Protein AF-A0A8T4YUD3-F1 (afdb_monomer)

Structure (mmCIF, N/CA/C/O backbone):
data_AF-A0A8T4YUD3-F1
#
_entry.id   AF-A0A8T4YUD3-F1
#
loop_
_atom_site.group_PDB
_atom_site.id
_atom_site.type_symbol
_atom_site.label_atom_id
_atom_site.label_alt_id
_atom_site.label_comp_id
_atom_site.label_asym_id
_atom_site.label_entity_id
_atom_site.label_seq_id
_atom_site.pdbx_PDB_ins_code
_atom_site.Cartn_x
_atom_site.Cartn_y
_atom_site.Cartn_z
_atom_site.occupancy
_atom_site.B_iso_or_equiv
_atom_site.auth_seq_id
_atom_site.auth_comp_id
_atom_site.auth_asym_id
_atom_site.auth_atom_id
_atom_site.pdbx_PDB_model_num
ATOM 1 N N . MET A 1 1 ? 9.788 13.135 -20.277 1.00 90.94 1 MET A N 1
ATOM 2 C CA . MET A 1 1 ? 9.950 11.669 -20.372 1.00 90.94 1 MET A CA 1
ATOM 3 C C . MET A 1 1 ? 10.542 11.360 -21.735 1.00 90.94 1 MET A C 1
ATOM 5 O O . MET A 1 1 ? 10.139 12.006 -22.693 1.00 90.94 1 MET A O 1
ATOM 9 N N . PHE A 1 2 ? 11.470 10.411 -21.815 1.00 95.69 2 PHE A N 1
ATOM 10 C CA . PHE A 1 2 ? 11.909 9.794 -23.067 1.00 95.69 2 PHE A CA 1
ATOM 11 C C . PHE A 1 2 ? 11.325 8.383 -23.162 1.00 95.69 2 PHE A C 1
ATOM 13 O O . PHE A 1 2 ? 11.294 7.668 -22.158 1.00 95.69 2 PHE A O 1
ATOM 20 N N . VAL A 1 3 ? 10.888 7.983 -24.354 1.00 95.75 3 VAL A N 1
ATOM 21 C CA . VAL A 1 3 ? 10.362 6.642 -24.619 1.00 95.75 3 VAL A CA 1
ATOM 22 C C . VAL A 1 3 ? 10.948 6.140 -25.930 1.00 95.75 3 VAL A C 1
ATOM 24 O O . VAL A 1 3 ? 10.712 6.723 -26.985 1.00 95.75 3 VAL A O 1
ATOM 27 N N . ASP A 1 4 ? 11.701 5.050 -25.862 1.00 92.94 4 ASP A N 1
ATOM 28 C CA . ASP A 1 4 ? 11.980 4.229 -27.032 1.00 92.94 4 ASP A CA 1
ATOM 29 C C . ASP A 1 4 ? 10.770 3.328 -27.311 1.00 92.94 4 ASP A C 1
ATOM 31 O O . ASP A 1 4 ? 10.286 2.637 -26.418 1.00 92.94 4 ASP A O 1
ATOM 35 N N . CYS A 1 5 ? 10.303 3.325 -28.558 1.00 91.12 5 CYS A N 1
ATOM 36 C CA . CYS A 1 5 ? 9.080 2.644 -28.985 1.00 91.12 5 CYS A CA 1
ATOM 37 C C . CYS A 1 5 ? 9.344 1.404 -29.859 1.00 91.12 5 CYS A C 1
ATOM 39 O O . CYS A 1 5 ? 8.484 1.013 -30.647 1.00 91.12 5 CYS A O 1
ATOM 41 N N . THR A 1 6 ? 10.518 0.772 -29.746 1.00 93.88 6 THR A N 1
ATOM 42 C CA . THR A 1 6 ? 10.829 -0.497 -30.439 1.00 93.88 6 THR A CA 1
ATOM 43 C C . THR A 1 6 ? 9.878 -1.638 -30.032 1.00 93.88 6 THR A C 1
ATOM 45 O O . THR A 1 6 ? 9.663 -2.589 -30.783 1.00 93.88 6 THR A O 1
ATOM 48 N N . SER A 1 7 ? 9.281 -1.575 -28.844 1.00 95.94 7 SER A N 1
ATOM 49 C CA . SER A 1 7 ? 8.172 -2.433 -28.417 1.00 95.94 7 SER A CA 1
ATOM 50 C C . SER A 1 7 ? 7.127 -1.620 -27.639 1.00 95.94 7 SER A C 1
ATOM 52 O O . SER A 1 7 ? 7.399 -0.480 -27.263 1.00 95.94 7 SER A O 1
ATOM 54 N N . PRO A 1 8 ? 5.907 -2.148 -27.420 1.00 97.25 8 PRO A N 1
ATOM 55 C CA . PRO A 1 8 ? 4.829 -1.367 -26.822 1.00 97.25 8 PRO A CA 1
ATOM 56 C C . PRO A 1 8 ? 5.157 -0.863 -25.415 1.00 97.25 8 PRO A C 1
ATOM 58 O O . PRO A 1 8 ? 5.610 -1.629 -24.563 1.00 97.25 8 PRO A O 1
ATOM 61 N N . VAL A 1 9 ? 4.823 0.399 -25.150 1.00 97.81 9 VAL A N 1
ATOM 62 C CA . VAL A 1 9 ? 4.827 0.981 -23.804 1.00 97.81 9 VAL A CA 1
ATOM 63 C C . VAL A 1 9 ? 3.389 1.258 -23.390 1.00 97.81 9 VAL A C 1
ATOM 65 O O . VAL A 1 9 ? 2.653 1.943 -24.098 1.00 97.81 9 VAL A O 1
ATOM 68 N N . ARG A 1 10 ? 2.969 0.697 -22.255 1.00 97.88 10 ARG A N 1
ATOM 69 C CA . ARG A 1 10 ? 1.624 0.875 -21.694 1.00 97.88 10 ARG A CA 1
ATOM 70 C C . ARG A 1 10 ? 1.727 1.622 -20.375 1.00 97.88 10 ARG A C 1
ATOM 72 O O . ARG A 1 10 ? 2.340 1.114 -19.444 1.00 97.88 10 ARG A O 1
ATOM 79 N N . ILE A 1 11 ? 1.117 2.800 -20.296 1.00 97.69 11 ILE A N 1
ATOM 80 C CA . ILE A 1 11 ? 1.074 3.620 -19.082 1.00 97.69 11 ILE A CA 1
ATOM 81 C C . ILE A 1 11 ? -0.363 3.632 -18.561 1.00 97.69 11 ILE A C 1
ATOM 83 O O . ILE A 1 11 ? -1.297 3.911 -19.311 1.00 97.69 11 ILE A O 1
ATOM 87 N N . GLY A 1 12 ? -0.533 3.282 -17.288 1.00 97.94 12 GLY A N 1
ATOM 88 C CA . GLY A 1 12 ? -1.816 3.263 -16.601 1.00 97.94 12 GLY A CA 1
ATOM 89 C C . GLY A 1 12 ? -2.388 4.657 -16.340 1.00 97.94 12 GLY A C 1
ATOM 90 O O . GLY A 1 12 ? -1.802 5.689 -16.667 1.00 97.94 12 GLY A O 1
ATOM 91 N N . ARG A 1 13 ? -3.561 4.686 -15.710 1.00 97.50 13 ARG A N 1
ATOM 92 C CA . ARG A 1 13 ? -4.229 5.925 -15.297 1.00 97.50 13 ARG A CA 1
ATOM 93 C C . ARG A 1 13 ? -3.499 6.572 -14.123 1.00 97.50 13 ARG A C 1
ATOM 95 O O . ARG A 1 13 ? -3.015 5.868 -13.242 1.00 97.50 13 ARG A O 1
ATOM 102 N N . GLU A 1 14 ? -3.471 7.906 -14.102 1.00 97.19 14 GLU A N 1
ATOM 103 C CA . GLU A 1 14 ? -2.993 8.712 -12.962 1.00 97.19 14 GLU A CA 1
ATOM 104 C C . GLU A 1 14 ? -1.542 8.405 -12.546 1.00 97.19 14 GLU A C 1
ATOM 106 O O . GLU A 1 14 ? -1.178 8.499 -11.375 1.00 97.19 14 GLU A O 1
ATOM 111 N N . VAL A 1 15 ? -0.704 8.018 -13.510 1.00 97.44 15 VAL A N 1
ATOM 112 C CA . VAL A 1 15 ? 0.732 7.826 -13.292 1.00 97.44 15 VAL A CA 1
ATOM 113 C C . VAL A 1 15 ? 1.410 9.184 -13.165 1.00 97.44 15 VAL A C 1
ATOM 115 O O . VAL A 1 15 ? 1.272 10.044 -14.035 1.00 97.44 15 VAL A O 1
ATOM 118 N N . ILE A 1 16 ? 2.189 9.356 -12.101 1.00 96.88 16 ILE A N 1
ATOM 119 C CA . ILE A 1 16 ? 3.062 10.517 -11.936 1.00 96.88 16 ILE A CA 1
ATOM 120 C C . ILE A 1 16 ? 4.428 10.152 -12.500 1.00 96.88 16 ILE A C 1
ATOM 122 O O . ILE A 1 16 ? 4.975 9.096 -12.194 1.00 96.88 16 ILE A O 1
ATOM 126 N N . THR A 1 17 ? 4.995 11.023 -13.326 1.00 95.69 17 THR A N 1
ATOM 127 C CA . THR A 1 17 ? 6.315 10.813 -13.918 1.00 95.69 17 THR A CA 1
ATOM 128 C C . THR A 1 17 ? 7.050 12.129 -14.086 1.00 95.69 17 THR A C 1
ATOM 130 O O . THR A 1 17 ? 6.467 13.135 -14.489 1.00 95.69 17 THR A O 1
ATOM 133 N N . SER A 1 18 ? 8.346 12.123 -13.785 1.00 92.50 18 SER A N 1
ATOM 134 C CA . SER A 1 18 ? 9.230 13.257 -14.030 1.00 92.50 18 SER A CA 1
ATOM 135 C C . SER A 1 18 ? 10.581 12.758 -14.533 1.00 92.50 18 SER A C 1
ATOM 137 O O . SER A 1 18 ? 11.164 11.847 -13.954 1.00 92.50 18 SER A O 1
ATOM 139 N N . PHE A 1 19 ? 11.065 13.304 -15.653 1.00 95.50 19 PHE A N 1
ATOM 140 C CA . PHE A 1 19 ? 12.357 12.941 -16.265 1.00 95.50 19 PHE A CA 1
ATOM 141 C C . PHE A 1 19 ? 12.644 11.424 -16.367 1.00 95.50 19 PHE A C 1
ATOM 143 O O . PHE A 1 19 ? 13.785 10.994 -16.238 1.00 95.50 19 PHE A O 1
ATOM 150 N N . THR A 1 20 ? 11.615 1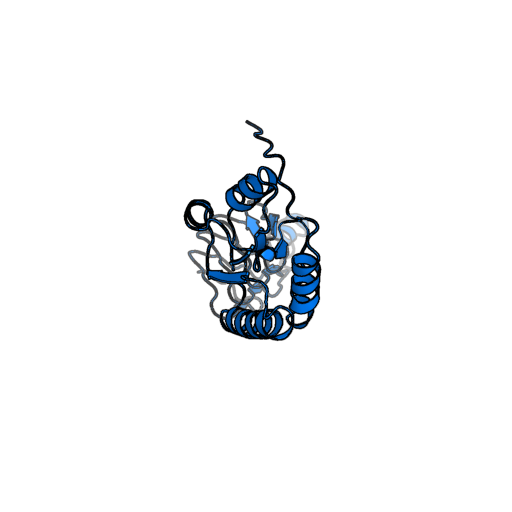0.601 -16.589 1.00 96.94 20 THR A N 1
ATOM 151 C CA . THR A 1 20 ? 11.767 9.147 -16.761 1.00 96.94 20 THR A CA 1
ATOM 152 C C . THR A 1 20 ? 12.207 8.815 -18.190 1.00 96.94 20 THR A C 1
ATOM 154 O O . THR A 1 20 ? 11.666 9.377 -19.146 1.00 96.94 20 THR A O 1
ATOM 157 N N . ASN A 1 21 ? 13.149 7.884 -18.328 1.00 97.94 21 ASN A N 1
ATOM 158 C CA . ASN A 1 21 ? 13.600 7.294 -19.583 1.00 97.94 21 ASN A CA 1
ATOM 159 C C . ASN A 1 21 ? 13.140 5.833 -19.659 1.00 97.94 21 ASN A C 1
ATOM 161 O O . ASN 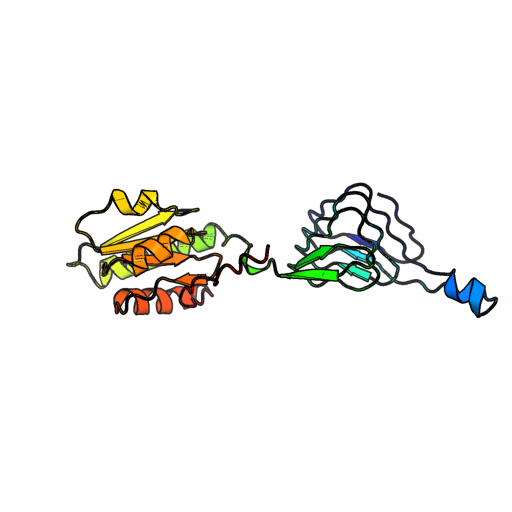A 1 21 ? 13.445 5.042 -18.767 1.00 97.94 21 ASN A O 1
ATOM 165 N N . ILE A 1 22 ? 12.418 5.472 -20.716 1.00 97.69 22 ILE A N 1
ATOM 166 C CA . ILE A 1 22 ? 11.911 4.117 -20.946 1.00 97.69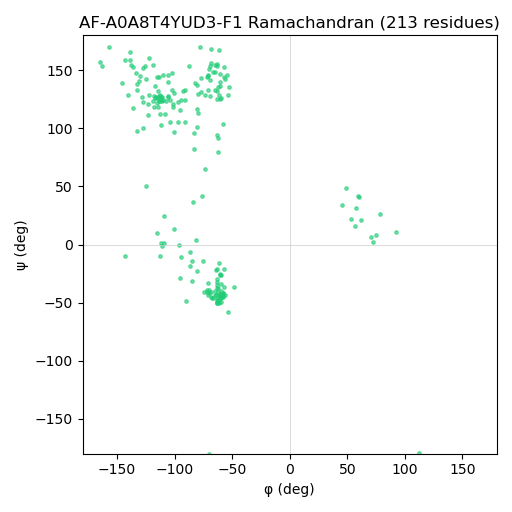 22 ILE A CA 1
ATOM 167 C C . ILE A 1 22 ? 12.602 3.530 -22.171 1.00 97.69 22 ILE A C 1
ATOM 169 O O . ILE A 1 22 ? 12.526 4.104 -23.257 1.00 97.69 22 ILE A O 1
ATOM 173 N N . TYR A 1 23 ? 13.248 2.381 -21.993 1.00 96.12 23 TYR A N 1
ATOM 174 C CA . TYR A 1 23 ? 13.903 1.624 -23.052 1.00 96.12 23 TYR A CA 1
ATOM 175 C C . TYR A 1 23 ? 13.153 0.314 -23.265 1.00 96.12 23 TYR A C 1
ATOM 177 O O . TYR A 1 23 ? 12.905 -0.425 -22.320 1.00 96.12 23 TYR A O 1
ATOM 185 N N . THR A 1 24 ? 12.799 0.012 -24.509 1.00 96.12 24 THR A N 1
ATOM 186 C CA . THR A 1 24 ? 12.059 -1.206 -24.881 1.00 96.12 24 THR A CA 1
ATOM 187 C C . THR A 1 24 ? 12.918 -2.205 -25.642 1.00 96.12 24 THR A C 1
ATOM 189 O O . THR A 1 24 ? 12.444 -3.283 -25.995 1.00 96.12 24 THR A O 1
ATOM 192 N N . HIS A 1 25 ? 14.196 -1.890 -25.860 1.00 92.06 25 HIS A N 1
ATOM 193 C CA . HIS A 1 25 ? 15.186 -2.825 -26.375 1.00 92.06 25 HIS A CA 1
ATOM 194 C C . HIS A 1 25 ? 16.546 -2.705 -25.682 1.00 92.06 25 HIS A C 1
ATOM 196 O O . HIS A 1 25 ? 16.897 -1.674 -25.115 1.00 92.06 25 HIS A O 1
ATOM 202 N N . GLU A 1 26 ? 17.323 -3.778 -25.782 1.00 85.88 26 GLU A N 1
ATOM 203 C CA . GLU A 1 26 ? 18.725 -3.879 -25.393 1.00 85.88 26 GLU A CA 1
ATOM 204 C C . GLU A 1 26 ? 19.502 -4.515 -26.559 1.00 85.88 26 GLU A C 1
ATOM 206 O O . GLU A 1 26 ? 18.990 -5.390 -27.271 1.00 85.88 26 GLU A O 1
ATOM 211 N N . MET A 1 27 ? 20.711 -4.014 -26.811 1.00 85.19 27 MET A N 1
ATOM 212 C CA . MET A 1 27 ? 21.585 -4.494 -27.888 1.00 85.19 27 MET A CA 1
ATOM 213 C C . MET A 1 27 ? 23.071 -4.512 -27.520 1.00 85.19 27 MET A C 1
ATOM 215 O O . MET A 1 27 ? 23.864 -5.069 -28.271 1.00 85.19 27 MET A O 1
ATOM 219 N N . ASN A 1 28 ? 23.461 -3.929 -26.385 1.00 85.38 28 ASN A N 1
ATOM 220 C CA . ASN A 1 28 ? 24.861 -3.757 -26.012 1.00 85.38 28 ASN A CA 1
ATOM 221 C C . ASN A 1 28 ? 25.516 -5.108 -25.727 1.00 85.38 28 ASN A C 1
ATOM 223 O O . ASN A 1 28 ? 26.601 -5.380 -26.234 1.00 85.38 28 ASN A O 1
ATOM 227 N N . TYR A 1 29 ? 24.853 -5.977 -24.960 1.00 83.31 29 TYR A N 1
ATOM 228 C CA . TYR A 1 29 ? 25.394 -7.290 -24.630 1.00 83.31 29 TYR A CA 1
ATOM 229 C C . TYR A 1 29 ? 25.562 -8.143 -25.888 1.00 83.31 29 TYR A C 1
ATOM 231 O O . TYR A 1 29 ? 26.650 -8.659 -26.127 1.00 83.31 29 TYR A O 1
ATOM 239 N N . ALA A 1 30 ? 24.524 -8.253 -26.725 1.00 80.50 30 ALA A N 1
ATOM 240 C CA . ALA A 1 30 ? 24.587 -9.031 -27.966 1.00 80.50 30 ALA A CA 1
ATOM 241 C C . ALA A 1 30 ? 25.614 -8.463 -28.965 1.00 80.50 30 ALA A C 1
ATOM 243 O O . ALA A 1 30 ? 26.329 -9.227 -29.613 1.00 80.50 30 ALA A O 1
ATOM 244 N N . TRP A 1 31 ? 25.741 -7.135 -29.049 1.00 85.56 31 TRP A N 1
ATOM 245 C CA . TRP A 1 31 ? 26.752 -6.481 -29.878 1.00 85.56 31 TRP A CA 1
ATOM 246 C C . TRP A 1 31 ? 28.174 -6.823 -29.419 1.00 85.56 31 TRP A C 1
ATOM 248 O O . TRP A 1 31 ? 28.987 -7.263 -30.227 1.00 85.56 31 TRP A O 1
ATOM 258 N N . VAL A 1 32 ? 28.460 -6.673 -28.121 1.00 87.62 32 VAL A N 1
ATOM 259 C CA . VAL A 1 32 ? 29.807 -6.872 -27.560 1.00 87.62 32 VAL A CA 1
ATOM 260 C C . VAL A 1 32 ? 30.192 -8.350 -27.476 1.00 87.62 32 VAL A C 1
ATOM 262 O O . VAL A 1 32 ? 31.337 -8.694 -27.745 1.00 87.62 32 VAL A O 1
ATOM 265 N N . THR A 1 33 ? 29.265 -9.228 -27.086 1.00 85.88 33 THR A N 1
ATOM 266 C CA . THR A 1 33 ? 29.582 -10.638 -26.785 1.00 85.88 33 THR A CA 1
ATOM 267 C C . THR A 1 33 ? 29.346 -11.586 -27.953 1.00 85.88 33 THR A C 1
ATOM 269 O O . THR A 1 33 ? 30.035 -12.597 -28.056 1.00 85.88 33 THR A O 1
ATOM 272 N N . GLU A 1 34 ? 28.398 -11.278 -28.843 1.00 82.62 34 GLU A N 1
ATOM 273 C CA . GLU A 1 34 ? 28.031 -12.164 -29.952 1.00 82.62 34 GLU A CA 1
ATOM 274 C C . GLU A 1 34 ? 28.406 -11.595 -31.328 1.00 82.62 34 GLU A C 1
ATOM 276 O O . GLU A 1 34 ? 28.282 -12.312 -32.321 1.00 82.62 34 GLU A O 1
ATOM 281 N N . GLY A 1 35 ? 28.821 -10.323 -31.423 1.00 77.56 35 GLY A N 1
ATOM 282 C CA . GLY A 1 35 ? 29.090 -9.655 -32.704 1.00 77.56 35 GLY A CA 1
ATOM 283 C C . GLY A 1 35 ? 27.853 -9.557 -33.607 1.00 77.56 35 GLY A C 1
ATOM 284 O O . GLY A 1 35 ? 27.972 -9.443 -34.826 1.00 77.56 35 GLY A O 1
ATOM 285 N N . ARG A 1 36 ? 26.648 -9.656 -33.028 1.00 70.81 36 ARG A N 1
ATOM 286 C CA . ARG A 1 36 ? 25.369 -9.674 -33.753 1.00 70.81 36 ARG A CA 1
ATOM 287 C C . ARG A 1 36 ? 24.548 -8.431 -33.440 1.00 70.81 36 ARG A C 1
ATOM 289 O O . ARG A 1 36 ? 24.445 -8.012 -32.293 1.00 70.81 36 ARG A O 1
ATOM 296 N N . ILE A 1 37 ? 23.821 -7.934 -34.441 1.00 67.56 37 ILE A N 1
ATOM 297 C CA . ILE A 1 37 ? 22.819 -6.858 -34.298 1.00 67.56 37 ILE A CA 1
ATOM 298 C C . ILE A 1 37 ? 21.463 -7.442 -33.851 1.00 67.56 37 ILE A C 1
ATOM 300 O O . ILE A 1 37 ? 20.396 -7.033 -34.310 1.00 67.56 37 ILE A O 1
ATOM 304 N N . ARG A 1 38 ? 21.458 -8.472 -32.996 1.00 69.81 38 ARG A N 1
ATOM 305 C CA . ARG A 1 38 ? 20.192 -9.052 -32.535 1.00 69.81 38 ARG A CA 1
ATOM 306 C C . ARG A 1 38 ? 19.655 -8.215 -31.378 1.00 69.81 38 ARG A C 1
ATOM 308 O O . ARG A 1 38 ? 20.026 -8.428 -30.229 1.00 69.81 38 ARG A O 1
ATOM 315 N N . ARG A 1 39 ? 18.750 -7.284 -31.690 1.00 76.75 39 ARG A N 1
ATOM 316 C CA . ARG A 1 39 ? 17.955 -6.565 -30.683 1.00 76.75 39 ARG A CA 1
ATOM 317 C C . ARG A 1 39 ? 17.130 -7.562 -29.870 1.00 76.75 39 ARG A C 1
ATOM 319 O O . ARG A 1 39 ? 16.359 -8.334 -30.440 1.00 76.75 39 ARG A O 1
ATOM 326 N N . LYS A 1 40 ? 17.254 -7.510 -28.543 1.00 84.44 40 LYS A N 1
ATOM 327 C CA . LYS A 1 40 ? 16.255 -8.078 -27.633 1.00 84.44 40 LYS A CA 1
ATOM 328 C C . LYS A 1 40 ? 15.318 -6.951 -27.244 1.00 84.44 40 LYS A C 1
ATOM 330 O O . LYS A 1 40 ? 15.756 -5.983 -26.632 1.00 84.44 40 LYS A O 1
ATOM 335 N N . SER A 1 41 ? 14.054 -7.056 -27.627 1.00 91.69 41 SER A N 1
ATOM 336 C CA . SER A 1 41 ? 13.035 -6.076 -27.273 1.00 91.69 41 SER A CA 1
ATOM 337 C C . SER A 1 41 ? 11.923 -6.719 -26.460 1.00 91.69 41 SER A C 1
ATOM 339 O O . SER A 1 41 ? 11.689 -7.925 -26.542 1.00 91.69 41 SER A O 1
ATOM 341 N N . GLY A 1 42 ? 11.252 -5.911 -25.654 1.00 94.81 42 GLY A N 1
ATOM 342 C CA . GLY A 1 42 ? 10.112 -6.347 -24.870 1.00 94.81 42 GLY A CA 1
ATOM 343 C C . GLY A 1 42 ? 9.303 -5.157 -24.373 1.00 94.81 42 GLY A C 1
ATOM 344 O O . GLY A 1 42 ? 9.843 -4.052 -24.252 1.00 94.81 42 GLY A O 1
ATOM 345 N N . PRO A 1 43 ? 8.002 -5.359 -24.122 1.00 97.31 43 PRO A N 1
ATOM 346 C CA . PRO A 1 43 ? 7.114 -4.282 -23.726 1.00 97.31 43 PRO A CA 1
ATOM 347 C C . PRO A 1 43 ? 7.506 -3.708 -22.363 1.00 97.31 43 PRO A C 1
ATOM 349 O O . PRO A 1 43 ? 8.070 -4.406 -21.523 1.00 97.31 43 PRO A O 1
ATOM 352 N N . VAL A 1 44 ? 7.149 -2.449 -22.125 1.00 98.25 44 VAL A N 1
ATOM 353 C CA . VAL A 1 44 ? 7.202 -1.852 -20.785 1.00 98.25 44 VAL A CA 1
ATOM 354 C C . VAL A 1 44 ? 5.789 -1.521 -20.336 1.00 98.25 44 VAL A C 1
ATOM 356 O O . VAL A 1 44 ? 5.008 -0.935 -21.087 1.00 98.25 44 VAL A O 1
ATOM 359 N N . ILE A 1 45 ? 5.442 -1.913 -19.114 1.00 98.50 45 ILE A N 1
ATOM 360 C CA . ILE A 1 45 ? 4.113 -1.690 -18.540 1.00 98.50 45 ILE A CA 1
ATOM 361 C C . ILE A 1 45 ? 4.272 -0.899 -17.247 1.00 98.50 45 ILE A C 1
ATOM 363 O O . ILE A 1 45 ? 5.042 -1.282 -16.377 1.00 98.50 45 ILE A O 1
ATOM 367 N N . VAL A 1 46 ? 3.530 0.193 -17.103 1.00 98.44 46 VAL A N 1
ATOM 368 C CA . VAL A 1 46 ? 3.434 0.976 -15.869 1.00 98.44 46 VAL A CA 1
ATOM 369 C C . VAL A 1 46 ? 1.987 0.931 -15.399 1.00 98.44 46 VAL A C 1
ATOM 371 O O . VAL A 1 46 ? 1.090 1.367 -16.117 1.00 98.44 46 VAL A O 1
ATOM 374 N N . GLY A 1 47 ? 1.752 0.371 -14.215 1.00 98.44 47 GLY A N 1
ATOM 375 C CA . GLY A 1 47 ? 0.426 0.226 -13.623 1.00 98.44 47 GLY A CA 1
ATOM 376 C C . GLY A 1 47 ? -0.202 1.558 -13.211 1.00 98.44 47 GLY A C 1
ATOM 377 O O . GLY A 1 47 ? 0.454 2.598 -13.166 1.00 98.44 47 GLY A O 1
ATOM 378 N N . ASN A 1 48 ? -1.497 1.526 -12.895 1.00 97.75 48 ASN A N 1
ATOM 379 C CA . ASN A 1 48 ? -2.243 2.715 -12.478 1.00 97.75 48 ASN A CA 1
ATOM 380 C C . ASN A 1 48 ? -1.650 3.327 -11.204 1.00 97.75 48 ASN A C 1
ATOM 382 O O . ASN A 1 48 ? -1.177 2.600 -10.330 1.00 97.75 48 ASN A O 1
ATOM 386 N N . ARG A 1 49 ? -1.705 4.656 -11.072 1.00 96.38 49 ARG A N 1
ATOM 387 C CA . ARG A 1 49 ? -1.281 5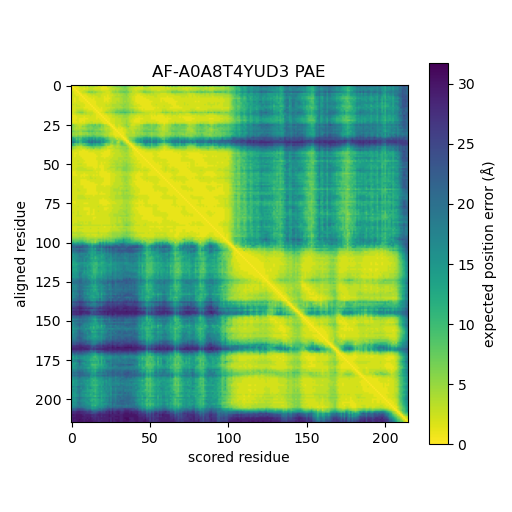.392 -9.867 1.00 96.38 49 ARG A CA 1
ATOM 388 C C . ARG A 1 49 ? 0.145 5.075 -9.401 1.00 96.38 49 ARG A C 1
ATOM 390 O O . ARG A 1 49 ? 0.472 5.276 -8.232 1.00 96.38 49 ARG A O 1
ATOM 397 N N . ALA A 1 50 ? 0.994 4.565 -10.292 1.00 97.81 50 ALA A N 1
ATOM 398 C CA . AL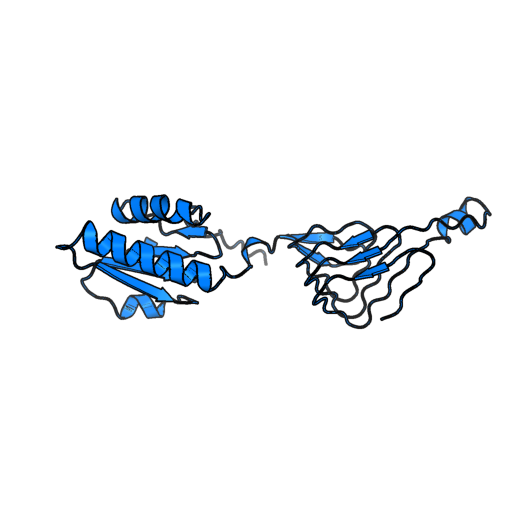A A 1 50 ? 2.414 4.428 -10.022 1.00 97.81 50 ALA A CA 1
ATOM 399 C C . ALA A 1 50 ? 3.071 5.816 -10.005 1.00 97.81 50 ALA A C 1
ATOM 401 O O . ALA A 1 50 ? 2.700 6.710 -10.771 1.00 97.81 50 ALA A O 1
ATOM 402 N N . SER A 1 51 ? 4.064 5.990 -9.140 1.00 97.81 51 SER A N 1
ATOM 403 C CA . SER A 1 51 ? 4.852 7.213 -9.036 1.00 97.81 51 SER A CA 1
ATOM 404 C C . SER A 1 51 ? 6.278 6.943 -9.487 1.00 97.81 51 SER A C 1
ATOM 406 O O . SER A 1 51 ? 7.033 6.240 -8.817 1.00 97.81 51 SER A O 1
ATOM 408 N N . LEU A 1 52 ? 6.658 7.543 -10.609 1.00 98.12 52 LEU A N 1
ATOM 409 C CA . LEU A 1 52 ? 8.005 7.526 -11.157 1.00 98.12 52 LEU A CA 1
ATOM 410 C C . LEU A 1 52 ? 8.693 8.852 -10.800 1.00 98.12 52 LEU A C 1
ATOM 412 O O . LEU A 1 52 ? 8.501 9.869 -11.472 1.00 98.12 52 LEU A O 1
ATOM 416 N N . ALA A 1 53 ? 9.477 8.849 -9.721 1.00 97.25 53 ALA A N 1
ATOM 417 C CA . ALA A 1 53 ? 10.243 10.014 -9.287 1.00 97.25 53 ALA A CA 1
ATOM 418 C C . ALA A 1 53 ? 11.288 10.476 -10.341 1.00 97.25 53 ALA A C 1
ATOM 420 O O . ALA A 1 53 ? 11.568 9.760 -11.306 1.00 97.25 53 ALA A O 1
ATOM 421 N N . PRO A 1 54 ? 11.879 11.677 -10.191 1.00 97.94 54 PRO A N 1
ATOM 422 C CA . PRO A 1 54 ? 12.813 12.233 -11.170 1.00 97.94 54 PRO A CA 1
ATOM 423 C C . PRO A 1 54 ? 13.988 11.316 -11.547 1.00 97.94 54 PRO A C 1
ATOM 425 O O . PRO A 1 54 ? 14.655 10.752 -10.679 1.00 97.94 54 PRO A O 1
ATOM 428 N N . GLY A 1 55 ? 14.292 11.226 -12.846 1.00 96.88 55 GLY A N 1
ATOM 429 C CA . GLY A 1 55 ? 15.538 10.627 -13.348 1.00 96.88 55 GLY A CA 1
ATOM 430 C C . GLY A 1 55 ? 15.576 9.096 -13.361 1.00 96.88 55 GLY A C 1
ATOM 431 O O . GLY A 1 55 ? 16.646 8.508 -13.257 1.00 96.88 55 GLY A O 1
ATOM 432 N N . ILE A 1 56 ? 14.424 8.431 -13.446 1.00 98.25 56 ILE A N 1
ATOM 433 C CA . ILE A 1 56 ? 14.353 6.964 -13.525 1.00 98.25 56 ILE A CA 1
ATOM 434 C C . ILE A 1 56 ? 14.709 6.462 -14.927 1.00 98.25 56 ILE A C 1
ATOM 436 O O . ILE A 1 56 ? 14.278 7.041 -15.923 1.00 98.25 56 ILE A O 1
ATOM 440 N N . HIS A 1 57 ? 15.398 5.323 -15.000 1.00 98.12 57 HIS A N 1
ATOM 441 C CA . HIS A 1 57 ? 15.621 4.556 -16.225 1.00 98.12 57 HIS A CA 1
ATOM 442 C C . HIS A 1 57 ? 14.936 3.187 -16.122 1.00 98.12 57 HIS A C 1
ATOM 444 O O . HIS A 1 57 ? 15.191 2.443 -15.176 1.00 98.12 57 HIS A O 1
ATOM 450 N N . ILE A 1 58 ? 14.084 2.839 -17.087 1.00 98.00 58 ILE A N 1
ATOM 451 C CA . ILE A 1 58 ? 13.366 1.556 -17.141 1.00 98.00 58 ILE A CA 1
ATOM 452 C C . ILE A 1 58 ? 13.889 0.743 -18.325 1.00 98.00 58 ILE A C 1
ATOM 454 O O . ILE A 1 58 ? 13.878 1.232 -19.453 1.00 98.00 58 ILE A O 1
ATOM 458 N N . GLY A 1 59 ? 14.367 -0.473 -18.061 1.00 96.31 59 GLY A N 1
ATOM 459 C CA . GLY A 1 59 ? 14.858 -1.402 -19.076 1.00 96.31 59 GLY A CA 1
ATOM 460 C C . GLY A 1 59 ? 13.744 -2.122 -19.839 1.00 96.31 59 GLY A C 1
ATOM 461 O O . GLY A 1 59 ? 12.573 -2.082 -19.463 1.00 96.31 59 GLY A O 1
ATOM 462 N N . ALA A 1 60 ? 14.136 -2.815 -20.909 1.00 95.69 60 ALA A N 1
ATOM 463 C CA . ALA A 1 60 ? 13.215 -3.561 -21.757 1.00 95.69 60 ALA A CA 1
ATOM 464 C C . ALA A 1 60 ? 12.557 -4.726 -21.006 1.00 95.69 60 ALA A C 1
ATOM 466 O O . ALA A 1 60 ? 13.197 -5.363 -20.170 1.00 95.69 60 ALA A O 1
ATOM 467 N N . ASN A 1 61 ? 11.317 -5.058 -21.384 1.00 96.56 61 ASN A N 1
ATOM 468 C CA . ASN A 1 61 ? 10.569 -6.185 -20.817 1.00 96.56 61 ASN A CA 1
ATOM 469 C C . ASN A 1 61 ? 10.334 -6.077 -19.296 1.00 96.56 61 ASN A C 1
ATOM 471 O O . ASN A 1 61 ? 10.471 -7.068 -18.582 1.00 96.56 61 ASN A O 1
ATOM 475 N N . VAL A 1 62 ? 10.020 -4.872 -18.809 1.00 97.88 62 VAL A N 1
ATOM 476 C CA . VAL A 1 62 ? 9.788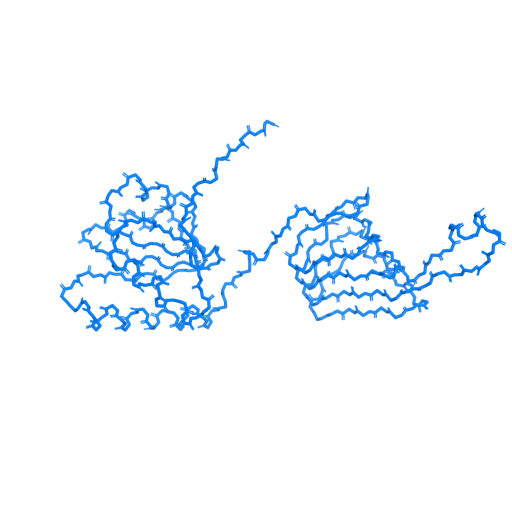 -4.583 -17.384 1.00 97.88 62 VAL A CA 1
ATOM 477 C C . VAL A 1 62 ? 8.354 -4.117 -17.149 1.00 97.88 62 VAL A C 1
ATOM 479 O O . VAL A 1 62 ? 7.838 -3.246 -17.851 1.00 97.88 62 VAL A O 1
ATOM 482 N N . SER A 1 63 ? 7.737 -4.647 -16.098 1.00 98.62 63 SER A N 1
ATOM 483 C CA . SER A 1 63 ? 6.447 -4.213 -15.569 1.00 98.62 63 SER A CA 1
ATOM 484 C C . SER A 1 63 ? 6.608 -3.555 -14.199 1.00 98.62 63 SER A C 1
ATOM 486 O O . SER A 1 63 ? 7.167 -4.136 -13.273 1.00 98.62 63 SER A O 1
ATOM 488 N N . ILE A 1 64 ? 6.080 -2.345 -14.051 1.00 98.69 64 ILE A N 1
ATOM 489 C CA . ILE A 1 64 ? 5.957 -1.627 -12.783 1.00 98.69 64 ILE A CA 1
ATOM 490 C C . ILE A 1 64 ? 4.518 -1.768 -12.307 1.00 98.69 64 ILE A C 1
ATOM 492 O O . ILE A 1 64 ? 3.589 -1.324 -12.983 1.00 98.69 64 ILE A O 1
ATOM 496 N N . GLY A 1 65 ? 4.328 -2.388 -11.146 1.00 98.44 65 GLY A N 1
ATOM 497 C CA . GLY A 1 65 ? 3.014 -2.599 -10.561 1.00 98.44 65 GLY A CA 1
ATOM 498 C C . GLY A 1 65 ? 2.291 -1.298 -10.216 1.00 98.44 65 GLY A C 1
ATOM 499 O O . GLY A 1 65 ? 2.902 -0.261 -9.948 1.00 98.44 65 GLY A O 1
ATOM 500 N N . GLU A 1 66 ? 0.963 -1.364 -10.205 1.00 97.75 66 GLU A N 1
ATOM 501 C CA . GLU A 1 66 ? 0.116 -0.249 -9.786 1.00 97.75 66 GLU A CA 1
ATOM 502 C C . GLU A 1 66 ? 0.439 0.201 -8.362 1.00 97.75 66 GLU A C 1
ATOM 504 O O . GLU A 1 66 ? 0.911 -0.584 -7.530 1.00 97.75 66 GLU A O 1
ATOM 509 N N . HIS A 1 67 ? 0.180 1.477 -8.086 1.00 96.25 67 HIS A N 1
ATOM 510 C CA . HIS A 1 67 ? 0.352 2.059 -6.761 1.00 96.25 67 HIS A CA 1
ATOM 511 C C . HIS A 1 67 ? 1.764 1.918 -6.168 1.00 96.25 67 HIS A C 1
ATOM 513 O O . HIS A 1 67 ? 1.943 2.073 -4.961 1.00 96.25 67 HIS A O 1
ATOM 519 N N . SER A 1 68 ? 2.769 1.599 -6.985 1.00 97.75 68 SER A N 1
ATOM 520 C CA . SER A 1 68 ? 4.160 1.530 -6.557 1.00 97.75 68 SER A CA 1
ATOM 521 C C . SER A 1 68 ? 4.839 2.892 -6.667 1.00 97.75 68 SER A C 1
ATOM 523 O O . SER A 1 68 ? 4.462 3.744 -7.474 1.00 97.75 68 SER A O 1
ATOM 525 N N . ILE A 1 69 ? 5.855 3.100 -5.838 1.00 98.38 69 ILE A N 1
ATOM 526 C CA . ILE A 1 69 ? 6.700 4.290 -5.857 1.00 98.38 69 ILE A CA 1
ATOM 527 C C . ILE A 1 69 ? 8.103 3.847 -6.245 1.00 98.38 69 ILE A C 1
ATOM 529 O O . ILE A 1 69 ? 8.712 3.037 -5.547 1.00 98.38 69 ILE A O 1
ATOM 533 N N . ILE A 1 70 ? 8.624 4.409 -7.330 1.00 98.62 70 ILE A N 1
ATOM 534 C CA . ILE A 1 70 ? 10.013 4.243 -7.743 1.00 98.62 70 ILE A CA 1
ATOM 535 C C . ILE A 1 70 ? 10.784 5.501 -7.339 1.00 98.62 70 ILE A C 1
ATOM 537 O O . ILE A 1 70 ? 10.426 6.606 -7.747 1.00 98.62 70 ILE A O 1
ATOM 541 N N . GLY A 1 71 ? 11.821 5.341 -6.517 1.00 98.06 71 GLY A N 1
ATOM 542 C CA . GLY A 1 71 ? 12.656 6.439 -6.028 1.00 98.06 71 GLY A CA 1
ATOM 543 C C . GLY A 1 71 ? 13.506 7.088 -7.125 1.00 98.06 71 GLY A C 1
ATOM 544 O O . GLY A 1 71 ? 13.812 6.465 -8.146 1.00 98.06 71 GLY A O 1
ATOM 545 N N . SER A 1 72 ? 13.907 8.341 -6.909 1.00 98.12 72 SER A N 1
ATOM 546 C CA . SER A 1 72 ? 14.654 9.141 -7.888 1.00 98.12 72 SER A CA 1
ATOM 547 C C . SER A 1 72 ? 15.964 8.473 -8.316 1.00 98.12 72 SER A C 1
ATOM 549 O O . SER A 1 72 ? 16.628 7.829 -7.506 1.00 98.12 72 SER A O 1
ATOM 551 N N . GLY A 1 73 ? 16.342 8.635 -9.585 1.00 97.69 73 GLY A N 1
ATOM 552 C CA . GLY A 1 73 ? 17.600 8.102 -10.127 1.00 97.69 73 GLY A CA 1
ATOM 553 C C . GLY A 1 73 ? 17.659 6.576 -10.281 1.00 97.69 73 GLY A C 1
ATOM 554 O O . GLY A 1 73 ? 18.721 6.034 -10.579 1.00 97.69 73 GLY A O 1
ATOM 555 N N . SER A 1 74 ? 16.556 5.858 -10.048 1.00 98.69 74 SER A N 1
ATOM 556 C CA . SER A 1 74 ? 16.569 4.391 -10.059 1.00 98.69 74 SER A CA 1
ATOM 557 C C . SER A 1 74 ? 16.738 3.804 -11.462 1.00 98.69 74 SER A C 1
ATOM 559 O O . SER A 1 74 ? 16.182 4.318 -12.431 1.00 98.69 74 SER A O 1
ATOM 561 N N . VAL A 1 75 ? 17.429 2.662 -11.552 1.00 98.50 75 VAL A N 1
ATOM 562 C CA . VAL A 1 75 ? 17.578 1.876 -12.790 1.00 98.50 75 VAL A CA 1
ATOM 563 C C . VAL A 1 75 ? 16.825 0.554 -12.643 1.00 98.50 75 VAL A C 1
ATOM 565 O O . VAL A 1 75 ? 17.277 -0.372 -11.964 1.00 98.50 75 VAL A O 1
ATOM 568 N N . VAL A 1 76 ? 15.648 0.475 -13.256 1.00 98.38 76 VAL A N 1
ATOM 569 C CA . VAL A 1 76 ? 14.702 -0.640 -13.140 1.00 98.38 76 VAL A CA 1
ATOM 570 C C . VAL A 1 76 ? 14.973 -1.665 -14.241 1.00 98.38 76 VAL A C 1
ATOM 572 O O . VAL A 1 76 ? 14.655 -1.437 -15.403 1.00 98.38 76 VAL A O 1
ATOM 575 N N . LEU A 1 77 ? 15.579 -2.796 -13.870 1.00 97.00 77 LEU A N 1
ATOM 576 C CA . LEU A 1 77 ? 15.964 -3.878 -14.797 1.00 97.00 77 LEU A CA 1
ATOM 577 C C . LEU A 1 77 ? 15.144 -5.165 -14.616 1.00 97.00 77 LEU A C 1
ATOM 579 O O . LEU A 1 77 ? 15.409 -6.164 -15.280 1.00 97.00 77 LEU A O 1
ATOM 583 N N . LYS A 1 78 ? 14.214 -5.176 -13.660 1.00 97.75 78 LYS A N 1
ATOM 584 C CA . LYS A 1 78 ? 13.321 -6.295 -13.344 1.00 97.75 78 LYS A CA 1
ATOM 585 C C . LYS A 1 78 ? 11.958 -5.739 -12.953 1.00 97.75 78 LYS A C 1
ATOM 587 O O . LYS A 1 78 ? 11.883 -4.584 -12.534 1.00 97.75 78 LYS A O 1
ATOM 592 N N . ASP A 1 79 ? 10.932 -6.573 -13.061 1.00 98.62 79 ASP A N 1
ATOM 593 C CA . ASP A 1 79 ? 9.578 -6.231 -12.633 1.00 98.62 79 ASP A CA 1
ATOM 594 C C . ASP A 1 79 ? 9.541 -5.763 -11.173 1.00 98.62 79 ASP A C 1
ATOM 596 O O . ASP A 1 79 ? 10.300 -6.248 -10.328 1.00 98.62 79 ASP A O 1
ATOM 600 N N . ILE A 1 80 ? 8.640 -4.822 -10.898 1.00 98.75 80 ILE A N 1
ATOM 601 C CA . ILE A 1 80 ? 8.360 -4.278 -9.570 1.00 98.75 80 ILE A CA 1
ATOM 602 C C . ILE A 1 80 ? 6.923 -4.636 -9.203 1.00 98.75 80 ILE A C 1
ATOM 604 O O . ILE A 1 80 ? 5.996 -4.345 -9.963 1.00 98.75 80 ILE A O 1
ATOM 608 N N . ALA A 1 81 ? 6.726 -5.251 -8.037 1.00 98.25 81 ALA A N 1
ATOM 609 C CA . ALA A 1 81 ? 5.404 -5.624 -7.555 1.00 98.25 81 ALA A CA 1
ATOM 610 C C . ALA A 1 81 ? 4.504 -4.392 -7.319 1.00 98.25 81 ALA A C 1
ATOM 612 O O . ALA A 1 81 ? 4.986 -3.285 -7.069 1.00 98.25 81 ALA A O 1
ATOM 613 N N . PRO A 1 82 ? 3.170 -4.544 -7.373 1.00 97.38 82 PRO A N 1
ATOM 614 C CA . PRO A 1 82 ? 2.265 -3.455 -7.028 1.00 97.38 82 PRO A CA 1
ATOM 615 C C . PRO A 1 82 ? 2.308 -3.158 -5.522 1.00 97.38 82 PRO A C 1
ATOM 617 O O . PRO A 1 82 ? 2.555 -4.050 -4.705 1.00 97.38 82 PRO A O 1
ATOM 620 N N . TYR A 1 83 ? 1.988 -1.919 -5.138 1.00 95.38 83 TYR A N 1
ATOM 621 C CA . TYR A 1 83 ? 1.953 -1.467 -3.737 1.00 95.38 83 TYR A CA 1
ATOM 622 C C . TYR A 1 83 ? 3.290 -1.607 -2.987 1.00 95.38 83 TYR A C 1
ATOM 624 O O . TYR A 1 83 ? 3.322 -2.000 -1.811 1.00 95.38 83 TYR A O 1
ATOM 632 N N . VAL A 1 84 ? 4.403 -1.276 -3.641 1.00 96.31 84 VAL A N 1
ATOM 633 C CA . VAL A 1 84 ? 5.740 -1.263 -3.026 1.00 96.31 84 VAL A CA 1
ATOM 634 C C . VAL A 1 84 ? 6.437 0.078 -3.210 1.00 96.31 84 VAL A C 1
ATOM 636 O O . VAL A 1 84 ? 6.187 0.806 -4.167 1.00 96.31 84 VAL A O 1
ATOM 639 N N . LEU A 1 85 ? 7.343 0.382 -2.289 1.00 98.00 85 LEU A N 1
ATOM 640 C CA . LEU A 1 85 ? 8.387 1.376 -2.483 1.00 98.00 85 LEU A CA 1
ATOM 641 C C . LEU A 1 85 ? 9.639 0.644 -2.977 1.00 98.00 85 LEU A C 1
ATOM 643 O O . LEU A 1 85 ? 10.113 -0.268 -2.298 1.00 98.00 85 LEU A O 1
ATOM 647 N N . ALA A 1 86 ? 10.184 1.048 -4.121 1.00 98.62 86 ALA A N 1
ATOM 648 C CA . ALA A 1 86 ? 11.408 0.505 -4.701 1.00 98.62 86 ALA A CA 1
ATOM 649 C C . ALA A 1 86 ? 12.371 1.635 -5.090 1.00 98.62 86 ALA A C 1
ATOM 651 O O . ALA A 1 86 ? 11.937 2.704 -5.510 1.00 98.62 86 ALA A O 1
ATOM 652 N N . ALA A 1 87 ? 13.682 1.428 -4.955 1.00 98.62 87 ALA A N 1
ATOM 653 C CA . ALA A 1 87 ? 14.677 2.396 -5.419 1.00 98.62 87 ALA A CA 1
ATOM 654 C C . ALA A 1 87 ? 16.050 1.754 -5.675 1.00 98.62 87 ALA A C 1
ATOM 656 O O . ALA A 1 87 ? 16.288 0.606 -5.296 1.00 98.62 87 ALA A O 1
ATOM 657 N N . GLY A 1 88 ? 16.956 2.509 -6.300 1.00 98.25 88 GLY A N 1
ATOM 658 C CA . GLY A 1 88 ? 18.383 2.188 -6.395 1.00 98.25 88 GLY A CA 1
ATOM 659 C C . GLY A 1 88 ? 18.878 1.835 -7.798 1.00 98.25 88 GLY A C 1
ATOM 660 O O . GLY A 1 88 ? 18.127 1.836 -8.777 1.00 98.25 88 GLY A O 1
ATOM 661 N N . VAL A 1 89 ? 20.174 1.524 -7.884 1.00 98.12 89 VAL A N 1
ATOM 662 C CA . VAL A 1 89 ? 20.880 1.126 -9.111 1.00 98.12 89 VAL A CA 1
ATOM 663 C C . VAL A 1 89 ? 21.717 -0.130 -8.809 1.00 98.12 89 VAL A C 1
ATOM 665 O O . VAL A 1 89 ? 22.804 -0.006 -8.251 1.00 98.12 89 VAL A O 1
ATOM 668 N N . PRO A 1 90 ? 21.231 -1.348 -9.126 1.00 97.69 90 PRO A N 1
ATOM 669 C CA . PRO A 1 90 ? 19.920 -1.647 -9.708 1.00 97.69 90 PRO A CA 1
ATOM 670 C C . PRO A 1 90 ? 18.769 -1.407 -8.720 1.00 97.69 90 PRO A C 1
ATOM 672 O O . PRO A 1 90 ? 18.933 -1.568 -7.512 1.00 97.69 90 PRO A O 1
ATOM 675 N N . CYS A 1 91 ? 17.589 -1.071 -9.243 1.00 98.56 91 CYS A N 1
ATOM 676 C CA . CYS A 1 91 ? 16.386 -0.839 -8.449 1.00 98.56 91 CYS A CA 1
ATOM 677 C C . CYS A 1 91 ? 15.941 -2.131 -7.754 1.00 98.56 91 CYS A C 1
ATOM 679 O O . CYS A 1 91 ? 15.887 -3.200 -8.376 1.00 98.56 91 CYS A O 1
ATOM 681 N N . ARG A 1 92 ? 15.630 -2.031 -6.459 1.00 98.31 92 ARG A N 1
ATOM 682 C CA . ARG A 1 92 ? 15.133 -3.127 -5.621 1.00 98.31 92 ARG A CA 1
ATOM 683 C C . ARG A 1 92 ? 13.936 -2.658 -4.808 1.00 98.31 92 ARG A C 1
ATOM 685 O O . ARG A 1 92 ? 13.870 -1.499 -4.402 1.00 98.31 92 ARG A O 1
ATOM 692 N N . GLU A 1 93 ? 13.011 -3.574 -4.550 1.00 98.38 93 GLU A N 1
ATOM 693 C CA . GLU A 1 93 ? 11.925 -3.346 -3.600 1.00 98.38 93 GLU A CA 1
ATOM 694 C C . GLU A 1 93 ? 12.506 -3.141 -2.195 1.00 98.38 93 GLU A C 1
ATOM 696 O O . GLU A 1 93 ? 13.278 -3.963 -1.707 1.00 98.38 93 GLU A O 1
ATOM 701 N N . ILE A 1 94 ? 12.148 -2.026 -1.560 1.00 97.81 94 ILE A N 1
ATOM 702 C CA . ILE A 1 94 ? 12.570 -1.671 -0.200 1.00 97.81 94 ILE A CA 1
ATOM 703 C C . ILE A 1 94 ? 11.564 -2.230 0.803 1.00 97.81 94 ILE A C 1
ATOM 705 O O . ILE A 1 94 ? 11.940 -2.829 1.809 1.00 97.81 94 ILE A O 1
ATOM 709 N N . ARG A 1 95 ? 10.269 -1.999 0.556 1.00 94.06 95 ARG A N 1
ATOM 710 C CA . ARG A 1 95 ? 9.178 -2.429 1.439 1.00 94.06 95 ARG A CA 1
ATOM 711 C C . ARG A 1 95 ? 7.823 -2.357 0.745 1.00 94.06 95 ARG A C 1
ATOM 713 O O . ARG A 1 95 ? 7.615 -1.545 -0.155 1.00 94.06 95 ARG A O 1
ATOM 720 N N . SER A 1 96 ? 6.866 -3.130 1.249 1.00 90.38 96 SER A N 1
ATOM 721 C CA . SER A 1 96 ? 5.456 -2.951 0.901 1.00 90.38 96 SER A CA 1
ATOM 722 C C . SER A 1 96 ? 4.900 -1.652 1.498 1.00 90.38 96 SER A C 1
ATOM 724 O O . SER A 1 96 ? 5.211 -1.301 2.640 1.00 90.38 96 SER A O 1
ATOM 726 N N . ILE A 1 97 ? 4.048 -0.972 0.732 1.00 86.81 97 ILE A N 1
ATOM 727 C CA . ILE A 1 97 ? 3.236 0.181 1.150 1.00 86.81 97 ILE A CA 1
ATOM 728 C C . ILE A 1 97 ? 1.735 -0.139 1.106 1.00 86.81 97 ILE A C 1
ATOM 730 O O . ILE A 1 97 ? 0.910 0.745 1.287 1.00 86.81 97 ILE A O 1
ATOM 734 N N . ARG A 1 98 ? 1.338 -1.404 0.910 1.00 82.06 98 ARG A N 1
ATOM 735 C CA . ARG A 1 98 ? -0.080 -1.804 0.801 1.00 82.06 98 ARG A CA 1
ATOM 736 C C . ARG A 1 98 ? -0.921 -1.406 2.020 1.00 82.06 98 ARG A C 1
ATOM 738 O O . ARG A 1 98 ? -2.058 -0.983 1.867 1.00 82.06 98 ARG A O 1
ATOM 745 N N . ASN A 1 99 ? -0.346 -1.480 3.218 1.00 70.75 99 ASN A N 1
ATOM 746 C CA . ASN A 1 99 ? -1.026 -1.094 4.462 1.00 70.75 99 ASN A CA 1
ATOM 747 C C . ASN A 1 99 ? -1.008 0.426 4.706 1.00 70.75 99 ASN A C 1
ATOM 749 O O . ASN A 1 99 ? -1.426 0.888 5.763 1.00 70.75 99 ASN A O 1
ATOM 753 N N . GLU A 1 100 ? -0.474 1.206 3.764 1.00 77.38 100 GLU A N 1
ATOM 754 C CA . GLU A 1 100 ? -0.498 2.667 3.792 1.00 77.38 100 GLU A CA 1
ATOM 755 C C . GLU A 1 100 ? -1.655 3.241 2.969 1.00 77.38 100 GLU A C 1
ATOM 757 O O . GLU A 1 100 ? -1.843 4.454 2.950 1.00 77.38 100 GLU A O 1
ATOM 762 N N . PHE A 1 101 ? -2.485 2.422 2.337 1.00 70.62 101 PHE A N 1
ATOM 763 C CA . PHE A 1 101 ? -3.649 2.916 1.608 1.00 70.62 101 PHE A CA 1
ATOM 764 C C . PHE A 1 101 ? -4.759 3.276 2.594 1.00 70.62 101 PHE A C 1
ATOM 766 O O . PHE A 1 101 ? -5.041 2.511 3.512 1.00 70.62 101 PHE A O 1
ATOM 773 N N . LEU A 1 102 ? -5.337 4.471 2.451 1.00 65.50 102 LEU A N 1
ATOM 774 C CA . LEU A 1 102 ? -6.486 4.880 3.258 1.00 65.50 102 LEU A CA 1
ATOM 775 C C . LEU A 1 102 ? -7.645 3.912 3.000 1.00 65.50 102 LEU A C 1
ATOM 777 O O . LEU A 1 102 ? -7.879 3.529 1.855 1.00 65.50 102 LEU A O 1
ATOM 781 N N . VAL A 1 103 ? -8.384 3.551 4.050 1.00 68.38 103 VAL A N 1
ATOM 782 C CA . VAL A 1 103 ? -9.716 2.966 3.866 1.00 68.38 103 VAL A CA 1
ATOM 783 C C . VAL A 1 103 ? -10.589 4.020 3.184 1.00 68.38 103 VAL A C 1
ATOM 785 O O . VAL A 1 103 ? -10.549 5.186 3.590 1.00 68.38 103 VAL A O 1
ATOM 788 N N . GLU A 1 104 ? -11.315 3.628 2.134 1.00 69.31 104 GLU A N 1
ATOM 789 C CA . GLU A 1 104 ? -12.232 4.515 1.410 1.00 69.31 104 GLU A CA 1
ATOM 790 C C . GLU A 1 104 ? -13.261 5.128 2.373 1.00 69.31 104 GLU A C 1
ATOM 792 O O . GLU A 1 104 ? -13.725 4.463 3.303 1.00 69.31 104 GLU A O 1
ATOM 797 N N . GLN A 1 105 ? -13.616 6.401 2.164 1.00 69.00 105 GLN A N 1
ATOM 798 C CA . GLN A 1 1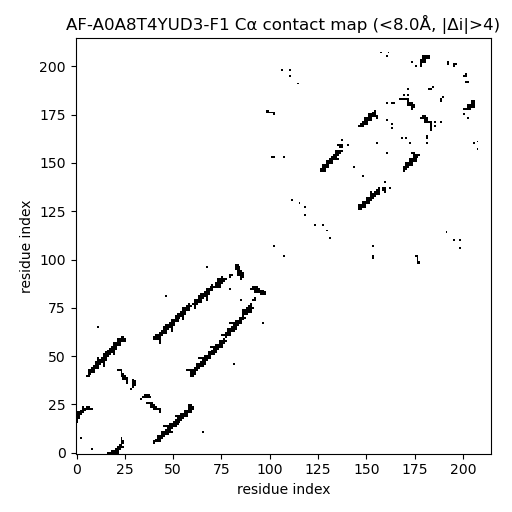05 ? -14.539 7.123 3.053 1.00 69.00 105 GLN A CA 1
ATOM 799 C C . GLN A 1 105 ? -15.915 6.449 3.127 1.00 69.00 105 GLN A C 1
ATOM 801 O O . GLN A 1 105 ? -16.502 6.381 4.204 1.00 69.00 105 GLN A O 1
ATOM 806 N N . ASP A 1 106 ? -16.374 5.848 2.030 1.00 73.19 106 ASP A N 1
ATOM 807 C CA . ASP A 1 106 ? -17.641 5.115 2.001 1.00 73.19 106 ASP A CA 1
ATOM 808 C C . ASP A 1 106 ? -17.618 3.907 2.955 1.00 73.19 106 ASP A C 1
ATOM 810 O O . ASP A 1 106 ? -18.554 3.702 3.728 1.00 73.19 106 ASP A O 1
ATOM 814 N N . ILE A 1 107 ? -16.501 3.168 3.008 1.00 79.88 107 ILE A N 1
ATOM 815 C CA . ILE A 1 107 ? -16.316 2.066 3.966 1.00 79.88 107 ILE A CA 1
ATOM 816 C C . ILE A 1 107 ? -16.298 2.606 5.404 1.00 79.88 107 ILE A C 1
ATOM 818 O O . ILE A 1 107 ? -16.870 1.986 6.301 1.00 79.88 107 ILE A O 1
ATOM 822 N N . LEU A 1 108 ? -15.659 3.757 5.653 1.00 79.31 108 LEU A N 1
ATOM 823 C CA . LEU A 1 108 ? -15.644 4.379 6.984 1.00 79.31 108 LEU A CA 1
ATOM 824 C C . LEU A 1 108 ? -17.056 4.734 7.462 1.00 79.31 108 LEU A C 1
ATOM 826 O O . LEU A 1 108 ? -17.389 4.484 8.624 1.00 79.31 108 LEU A O 1
ATOM 830 N N . ASP A 1 109 ? -17.881 5.282 6.575 1.00 84.12 109 ASP A N 1
ATOM 831 C CA . ASP A 1 109 ? -19.261 5.654 6.871 1.00 84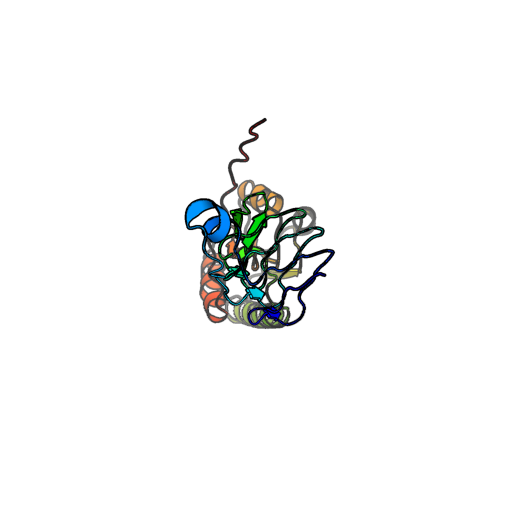.12 109 ASP A CA 1
ATOM 832 C C . ASP A 1 109 ? -20.166 4.431 7.073 1.00 84.12 109 ASP A C 1
ATOM 834 O O . ASP A 1 109 ? -20.998 4.423 7.987 1.00 84.12 109 ASP A O 1
ATOM 838 N N . GLU A 1 110 ? -19.987 3.371 6.281 1.00 88.50 110 GLU A N 1
ATOM 839 C CA . GLU A 1 110 ? -20.693 2.099 6.468 1.00 88.50 110 GLU A CA 1
ATOM 840 C C . GLU A 1 110 ? -20.342 1.432 7.800 1.00 88.50 110 GLU A C 1
ATOM 842 O O . GLU A 1 110 ? -21.239 1.048 8.560 1.00 88.50 110 GLU A O 1
ATOM 847 N N . VAL A 1 111 ? -19.045 1.346 8.122 1.00 90.00 111 VAL A N 1
ATOM 848 C CA . VAL A 1 111 ? -18.573 0.829 9.412 1.00 90.00 111 VAL A CA 1
ATOM 849 C C . VAL A 1 111 ? -19.156 1.673 10.543 1.00 90.00 111 VAL A C 1
ATOM 851 O O . VAL A 1 111 ? -19.662 1.108 11.512 1.00 90.00 111 VAL A O 1
ATOM 854 N N . ARG A 1 112 ? -19.143 3.009 10.426 1.00 91.06 112 ARG A N 1
ATOM 855 C CA . ARG A 1 112 ? -19.719 3.910 11.436 1.00 91.06 112 ARG A CA 1
ATOM 856 C C . ARG A 1 112 ? -21.166 3.567 11.749 1.00 91.06 112 ARG A C 1
ATOM 858 O O . ARG A 1 112 ? -21.470 3.247 12.899 1.00 91.06 112 ARG A O 1
ATOM 865 N N . ARG A 1 113 ? -22.027 3.574 10.731 1.00 92.75 113 ARG A N 1
ATOM 866 C CA . ARG A 1 113 ? -23.465 3.311 10.894 1.00 92.75 113 ARG A CA 1
ATOM 867 C C . ARG A 1 113 ? -23.725 1.939 11.514 1.00 92.75 113 ARG A C 1
ATOM 869 O O . ARG A 1 113 ? -24.557 1.815 12.409 1.00 92.75 113 ARG A O 1
ATOM 876 N N . ASP A 1 114 ? -23.004 0.911 11.067 1.00 94.81 114 ASP A N 1
ATOM 877 C CA . ASP A 1 114 ? -23.196 -0.457 11.552 1.00 94.81 114 ASP A CA 1
ATOM 878 C C . ASP A 1 114 ? -22.773 -0.649 13.013 1.00 94.81 114 ASP A C 1
ATOM 880 O O . ASP A 1 114 ? -23.465 -1.342 13.766 1.00 94.81 114 ASP A O 1
ATOM 884 N N . LEU A 1 115 ? -21.656 -0.047 13.435 1.00 93.31 115 LEU A N 1
ATOM 885 C CA . LEU A 1 115 ? -21.221 -0.146 14.828 1.00 93.31 115 LEU A CA 1
ATOM 886 C C . LEU A 1 115 ? -22.110 0.666 15.767 1.00 93.31 115 LEU A C 1
ATOM 888 O O . LEU A 1 115 ? -22.408 0.192 16.862 1.00 93.31 115 LEU A O 1
ATOM 892 N N . GLU A 1 116 ? -22.523 1.867 15.359 1.00 93.00 116 GLU A N 1
ATOM 893 C CA . GLU A 1 116 ? -23.432 2.707 16.145 1.00 93.00 116 GLU A CA 1
ATOM 894 C C . GLU A 1 116 ? -24.765 1.987 16.384 1.00 93.00 116 GLU A C 1
ATOM 896 O O . GLU A 1 116 ? -25.190 1.851 17.534 1.00 93.00 116 GLU A O 1
ATOM 901 N N . ASP A 1 117 ? -25.372 1.435 15.327 1.00 94.62 117 ASP A N 1
ATOM 902 C CA . ASP A 1 117 ? -26.613 0.655 15.415 1.00 94.62 117 ASP A CA 1
ATOM 903 C C . ASP A 1 117 ? -26.455 -0.576 16.320 1.00 94.62 117 ASP A C 1
ATOM 905 O O . ASP A 1 117 ? -27.286 -0.844 17.194 1.00 94.62 117 ASP A O 1
ATOM 909 N N . PHE A 1 118 ? -25.353 -1.312 16.157 1.00 94.25 118 PHE A N 1
ATOM 910 C CA . PHE A 1 118 ? -25.063 -2.496 16.957 1.00 94.25 118 PHE A CA 1
ATOM 911 C C . PHE A 1 118 ? -24.925 -2.183 18.447 1.00 94.25 118 PHE A C 1
ATOM 913 O O . PHE A 1 118 ? -25.545 -2.850 19.281 1.00 94.25 118 PHE A O 1
ATOM 920 N N . VAL A 1 119 ? -24.114 -1.177 18.784 1.00 91.94 119 VAL A N 1
ATOM 921 C CA . VAL A 1 119 ? -23.876 -0.789 20.175 1.00 91.94 119 VAL A CA 1
ATOM 922 C C . VAL A 1 119 ? -25.167 -0.281 20.806 1.00 91.94 119 VAL A C 1
ATOM 924 O O . VAL A 1 119 ? -25.493 -0.700 21.918 1.00 91.94 119 VAL A O 1
ATOM 927 N N . HIS A 1 120 ? -25.938 0.538 20.087 1.00 91.62 120 HIS A N 1
ATOM 928 C CA . HIS A 1 120 ? -27.211 1.068 20.569 1.00 91.62 120 HIS A CA 1
ATOM 929 C C . HIS A 1 120 ? -28.228 -0.043 20.876 1.00 91.62 120 HIS A C 1
ATOM 931 O O . HIS A 1 120 ? -28.821 -0.058 21.955 1.00 91.62 120 HIS A O 1
ATOM 937 N N . LYS A 1 121 ? -28.395 -1.012 19.965 1.00 93.81 121 LYS A N 1
ATOM 938 C CA . LYS A 1 121 ? -29.367 -2.108 20.123 1.00 93.81 121 LYS A CA 1
ATOM 939 C C . LYS A 1 121 ? -28.972 -3.114 21.197 1.00 93.81 121 LYS A C 1
ATOM 941 O O . LYS A 1 121 ? -29.823 -3.560 21.963 1.00 93.81 121 LYS A O 1
ATOM 946 N N . LYS A 1 122 ? -27.697 -3.509 21.243 1.00 93.94 122 LYS A N 1
ATOM 947 C CA . LYS A 1 122 ? -27.241 -4.589 22.129 1.00 93.94 122 LYS A CA 1
ATOM 948 C C . LYS A 1 122 ? -26.913 -4.107 23.539 1.00 93.94 122 LYS A C 1
ATOM 950 O O . LYS A 1 122 ? -27.095 -4.853 24.499 1.00 93.94 122 LYS A O 1
ATOM 955 N N . TYR A 1 123 ? -26.454 -2.864 23.680 1.00 90.19 123 TYR A N 1
ATOM 956 C CA . TYR A 1 123 ? -25.992 -2.309 24.950 1.00 90.19 123 TYR A CA 1
ATOM 957 C C . TYR A 1 123 ? -26.714 -1.009 25.354 1.00 90.19 123 TYR A C 1
ATOM 959 O O . TYR A 1 123 ? -26.055 -0.057 25.773 1.00 90.19 123 TYR A O 1
ATOM 967 N N . PRO A 1 124 ? -28.060 -0.957 25.342 1.00 88.50 124 PRO A N 1
ATOM 968 C CA . PRO A 1 124 ? -28.818 0.285 25.533 1.00 88.50 124 PRO A CA 1
ATOM 969 C C . PRO A 1 124 ? -28.637 0.927 26.919 1.00 88.50 124 PRO A C 1
ATOM 971 O O . PRO A 1 124 ? -28.861 2.121 27.087 1.00 88.50 124 PRO A O 1
ATOM 974 N N . LYS A 1 125 ? -28.234 0.144 27.930 1.00 88.94 125 LYS A N 1
ATOM 975 C CA . LYS A 1 125 ? -28.001 0.621 29.306 1.00 88.94 125 LYS A CA 1
ATOM 976 C C . LYS A 1 125 ? -26.543 1.002 29.589 1.00 88.94 125 LYS A C 1
ATOM 978 O O . LYS A 1 125 ? -26.265 1.558 30.648 1.00 88.94 125 LYS A O 1
ATOM 983 N N . ARG A 1 126 ? -25.600 0.676 28.694 1.00 85.94 126 ARG A N 1
ATOM 984 C CA . ARG A 1 126 ? -24.179 1.010 28.876 1.00 85.94 126 ARG A CA 1
ATOM 985 C C . ARG A 1 126 ? -23.900 2.362 28.236 1.00 85.94 126 ARG A C 1
ATOM 987 O O . ARG A 1 126 ? -24.270 2.608 27.094 1.00 85.94 126 ARG A O 1
ATOM 994 N N . ARG A 1 127 ? -23.198 3.233 28.957 1.00 84.44 127 ARG A N 1
ATOM 995 C CA . ARG A 1 127 ? -22.792 4.545 28.446 1.00 84.44 127 ARG A CA 1
ATOM 996 C C . ARG A 1 127 ? -21.511 4.403 27.617 1.00 84.44 127 ARG A C 1
ATOM 998 O O . ARG A 1 127 ? -20.412 4.600 28.134 1.00 84.44 127 ARG A O 1
ATOM 1005 N N . ILE A 1 128 ? -21.682 4.010 26.355 1.00 86.94 128 ILE A N 1
ATOM 1006 C CA . ILE A 1 128 ? -20.603 3.796 25.384 1.00 86.94 128 ILE A CA 1
ATOM 1007 C C . ILE A 1 128 ? -20.593 4.951 24.381 1.00 86.94 128 ILE A C 1
ATOM 1009 O O . ILE A 1 128 ? -21.615 5.252 23.770 1.00 86.94 128 ILE A O 1
ATOM 1013 N N . GLN A 1 129 ? -19.437 5.583 24.196 1.00 86.31 129 GLN A N 1
ATOM 1014 C CA . GLN A 1 129 ? -19.228 6.617 23.187 1.00 86.31 129 GLN A CA 1
ATOM 1015 C C . GLN A 1 129 ? -18.400 6.050 22.030 1.00 86.31 129 GLN A C 1
ATOM 1017 O O . GLN A 1 129 ? -17.318 5.508 22.256 1.00 86.31 129 GLN A O 1
ATOM 1022 N N . LEU A 1 130 ? -18.889 6.186 20.795 1.00 88.12 130 LEU A N 1
ATOM 1023 C CA . LEU A 1 130 ? -18.129 5.864 19.587 1.00 88.12 130 LEU A CA 1
ATOM 1024 C C . LEU A 1 130 ? -17.588 7.158 18.985 1.00 88.12 130 LEU A C 1
ATOM 1026 O O . LEU A 1 130 ? -18.334 8.117 18.800 1.00 88.12 130 LEU A O 1
ATOM 1030 N N . LEU A 1 131 ? -16.295 7.188 18.677 1.00 87.56 131 LEU A N 1
ATOM 1031 C CA . LEU A 1 131 ? -15.664 8.294 17.968 1.00 87.56 131 LEU A CA 1
ATOM 1032 C C . LEU A 1 131 ? -14.982 7.784 16.713 1.00 87.56 131 LEU A C 1
ATOM 1034 O O . LEU A 1 131 ? -14.049 6.981 16.779 1.00 87.56 131 LEU A O 1
ATOM 1038 N N . PHE A 1 132 ? -15.416 8.332 15.585 1.00 87.50 132 PHE A N 1
ATOM 1039 C CA . PHE A 1 132 ? -14.803 8.111 14.289 1.00 87.50 132 PHE A CA 1
ATOM 1040 C C . PHE A 1 132 ? -13.995 9.339 13.896 1.00 87.50 132 PHE A C 1
ATOM 1042 O O . PHE A 1 132 ? -14.537 10.443 13.850 1.00 87.50 132 PHE A O 1
ATOM 1049 N N . LYS A 1 133 ? -12.708 9.159 13.605 1.00 85.62 133 LYS A N 1
ATOM 1050 C CA . LYS A 1 133 ? -11.845 10.231 13.090 1.00 85.62 133 LYS A CA 1
ATOM 1051 C C . LYS A 1 133 ? -10.982 9.708 11.950 1.00 85.62 133 LYS A C 1
ATOM 1053 O O . LYS A 1 133 ? -10.638 8.533 11.918 1.00 85.62 133 LYS A O 1
ATOM 1058 N N . GLU A 1 134 ? -10.572 10.579 11.037 1.00 82.25 134 GLU A N 1
ATOM 1059 C CA . GLU A 1 134 ? -9.590 10.186 10.020 1.00 82.25 134 GLU A CA 1
ATOM 1060 C C . GLU A 1 134 ? -8.256 9.804 10.665 1.00 82.25 134 GLU A C 1
ATOM 1062 O O . GLU A 1 134 ? -7.680 8.765 10.356 1.00 82.25 134 GLU A O 1
ATOM 1067 N N . SER A 1 135 ? -7.792 10.624 11.607 1.00 85.56 135 SER A N 1
ATOM 1068 C CA . SER A 1 135 ? -6.560 10.395 12.355 1.00 85.56 135 SER A CA 1
ATOM 1069 C C . SER A 1 135 ? -6.778 10.602 13.849 1.00 85.56 135 SER A C 1
ATOM 1071 O O . SER A 1 135 ? -7.439 11.556 14.269 1.00 85.56 135 SER A O 1
ATOM 1073 N N . ILE A 1 136 ? -6.201 9.715 14.657 1.00 87.25 136 ILE A N 1
ATOM 1074 C CA . ILE A 1 136 ? -6.306 9.734 16.115 1.00 87.25 136 ILE A CA 1
ATOM 1075 C C . ILE A 1 136 ? -4.919 9.893 16.732 1.00 87.25 136 ILE A C 1
ATOM 1077 O O . ILE A 1 136 ? -4.029 9.074 16.507 1.00 87.25 136 ILE A O 1
ATOM 1081 N N . TRP A 1 137 ? -4.770 10.928 17.557 1.00 86.94 137 TRP A N 1
ATOM 1082 C CA . TRP A 1 137 ? -3.529 11.308 18.233 1.00 86.94 137 TRP A CA 1
ATOM 1083 C C . TRP A 1 137 ? -3.726 11.337 19.760 1.00 86.94 137 TRP A C 1
ATOM 1085 O O . TRP A 1 137 ? -4.867 11.462 20.216 1.00 86.94 137 TRP A O 1
ATOM 1095 N N . PRO A 1 138 ? -2.650 11.265 20.571 1.00 81.38 138 PRO A N 1
ATOM 1096 C CA . PRO A 1 138 ? -2.731 11.175 22.036 1.00 81.38 138 PRO A CA 1
ATOM 1097 C C . PRO A 1 138 ? -3.647 12.175 22.762 1.00 81.38 138 PRO A C 1
ATOM 1099 O O . PRO A 1 138 ? -4.305 11.742 23.713 1.00 81.38 138 PRO A O 1
ATOM 1102 N N . PRO A 1 139 ? -3.770 13.455 22.343 1.00 76.38 139 PRO A N 1
ATOM 1103 C CA . PRO A 1 139 ? -4.648 14.419 23.017 1.00 76.38 139 PRO A CA 1
ATOM 1104 C C . PRO A 1 139 ? -6.117 13.978 23.104 1.00 76.38 139 PRO A C 1
ATOM 1106 O O . PRO A 1 139 ? -6.840 14.415 23.994 1.00 76.38 139 PRO A O 1
ATOM 1109 N N . VAL A 1 140 ? -6.565 13.052 22.246 1.00 70.19 140 VAL A N 1
ATOM 1110 C CA . VAL A 1 140 ? -7.941 12.535 22.292 1.00 70.19 140 VAL A CA 1
ATOM 1111 C C . VAL A 1 140 ? -8.268 11.842 23.623 1.00 70.19 140 VAL A C 1
ATOM 1113 O O . VAL A 1 140 ? -9.424 11.773 24.018 1.00 70.19 140 VAL A O 1
ATOM 1116 N N . LEU A 1 141 ? -7.268 11.303 24.332 1.00 66.25 141 LEU A N 1
ATOM 1117 C CA . LEU A 1 141 ? -7.483 10.516 25.551 1.00 66.25 141 LEU A CA 1
ATOM 1118 C C . LEU A 1 141 ? -7.617 11.372 26.818 1.00 66.25 141 LEU A C 1
ATOM 1120 O O . LEU A 1 141 ? -8.015 10.844 27.859 1.00 66.25 141 LEU A O 1
ATOM 1124 N N . SER A 1 142 ? -7.260 12.660 26.774 1.00 63.25 142 SER A N 1
ATOM 1125 C CA . SER A 1 142 ? -7.366 13.562 27.932 1.00 63.25 142 SER A CA 1
ATOM 1126 C C . SER A 1 142 ? -8.778 14.101 28.165 1.00 63.25 142 SER A C 1
ATOM 1128 O O . SER A 1 142 ? -9.097 14.455 29.299 1.00 63.25 142 SER A O 1
ATOM 1130 N N . GLU A 1 143 ? -9.627 14.121 27.137 1.00 58.78 143 GLU A N 1
ATOM 1131 C CA . GLU A 1 143 ? -10.961 14.740 27.186 1.00 58.78 143 GLU A CA 1
ATOM 1132 C C . GLU A 1 143 ? -12.056 13.801 27.725 1.00 58.78 143 GLU A C 1
ATOM 1134 O O . GLU A 1 143 ? -13.091 14.259 28.204 1.00 58.78 143 GLU A O 1
ATOM 1139 N N . HIS A 1 144 ? -11.826 12.484 27.725 1.00 62.16 144 HIS A N 1
ATOM 1140 C CA . HIS A 1 144 ? -12.833 11.498 28.127 1.00 62.16 144 HIS A CA 1
ATOM 1141 C C . HIS A 1 144 ? -12.559 10.938 29.529 1.00 62.16 144 HIS A C 1
ATOM 1143 O O . HIS A 1 144 ? -11.688 10.089 29.722 1.00 62.16 144 HIS A O 1
ATOM 1149 N N . ARG A 1 145 ? -13.344 11.374 30.525 1.00 55.91 145 ARG A N 1
ATOM 1150 C CA . ARG A 1 145 ? -13.401 10.760 31.864 1.00 55.91 145 ARG A CA 1
ATOM 1151 C C . ARG A 1 145 ? -14.773 10.112 32.087 1.00 55.91 145 ARG A C 1
ATOM 1153 O O . ARG A 1 145 ? -15.794 10.779 31.979 1.00 55.91 145 ARG A O 1
ATOM 1160 N N . GLY A 1 146 ? -14.792 8.820 32.430 1.00 57.06 146 GLY A N 1
ATOM 1161 C CA . GLY A 1 146 ? -15.970 8.151 33.007 1.00 57.06 146 GLY A CA 1
ATOM 1162 C C . GLY A 1 146 ? -16.943 7.444 32.050 1.00 57.06 146 GLY A C 1
ATOM 1163 O O . GLY A 1 146 ? -18.011 7.041 32.498 1.00 57.06 146 GLY A O 1
ATOM 1164 N N . THR A 1 147 ? -16.607 7.262 30.768 1.00 66.06 147 THR A N 1
ATOM 1165 C CA . THR A 1 147 ? -17.406 6.466 29.811 1.00 66.06 147 THR A CA 1
ATOM 1166 C C . THR A 1 147 ? -16.549 5.419 29.107 1.00 66.06 147 THR A C 1
ATOM 1168 O O . THR A 1 147 ? -15.337 5.594 28.965 1.00 66.06 147 THR A O 1
ATOM 1171 N N . GLU A 1 148 ? -17.166 4.310 28.696 1.00 79.25 148 GLU A N 1
ATOM 1172 C CA . GLU A 1 148 ? -16.507 3.366 27.795 1.00 79.25 148 GLU A CA 1
ATOM 1173 C C . GLU A 1 148 ? -16.370 4.024 26.423 1.00 79.25 148 GLU A C 1
ATOM 1175 O O . GLU A 1 148 ? -17.348 4.536 25.877 1.00 79.25 148 GLU A O 1
ATOM 1180 N N . LEU A 1 149 ? -15.161 4.029 25.869 1.00 83.75 149 LEU A N 1
ATOM 1181 C CA . LEU A 1 149 ? -14.855 4.757 24.641 1.00 83.75 149 LEU A CA 1
ATOM 1182 C C . LEU A 1 149 ? -14.414 3.777 23.560 1.00 83.75 149 LEU A C 1
ATOM 1184 O O . LEU A 1 149 ? -13.495 2.987 23.768 1.00 83.75 149 LEU A O 1
ATOM 1188 N N . ILE A 1 150 ? -15.041 3.844 22.393 1.00 87.75 150 ILE A N 1
ATOM 1189 C CA . ILE A 1 150 ? -14.603 3.131 21.198 1.00 87.75 150 ILE A CA 1
ATOM 1190 C C . ILE A 1 150 ? -14.043 4.169 20.232 1.00 87.75 150 ILE A C 1
ATOM 1192 O O . ILE A 1 150 ? -14.775 4.999 19.700 1.00 87.75 150 ILE A O 1
ATOM 1196 N N . LEU A 1 151 ? -12.738 4.115 20.005 1.00 88.38 151 LEU A N 1
ATOM 1197 C CA . LEU A 1 151 ? -12.049 4.929 19.017 1.00 88.38 151 LEU A CA 1
ATOM 1198 C C . LEU A 1 151 ? -11.876 4.118 17.737 1.00 88.38 151 LEU A C 1
ATOM 1200 O O . LEU A 1 151 ? -11.254 3.054 17.749 1.00 88.38 151 LEU A O 1
ATOM 1204 N N . VAL A 1 152 ? -12.394 4.632 16.631 1.00 90.00 152 VAL A N 1
ATOM 1205 C CA . VAL A 1 152 ? -12.212 4.041 15.308 1.00 90.00 152 VAL A CA 1
ATOM 1206 C C . VAL A 1 152 ? -11.581 5.091 14.406 1.00 90.00 152 VAL A C 1
ATOM 1208 O O . VAL A 1 152 ? -12.182 6.120 14.104 1.00 90.00 152 VAL A O 1
ATOM 1211 N N . GLY A 1 153 ? -10.327 4.862 14.032 1.00 88.31 153 GLY A N 1
ATOM 1212 C CA . GLY A 1 153 ? -9.545 5.779 13.213 1.00 88.31 153 GLY A CA 1
ATOM 1213 C C . GLY A 1 153 ? -9.196 5.162 11.871 1.00 88.31 153 GLY A C 1
ATOM 1214 O O . GLY A 1 153 ? -8.875 3.975 11.835 1.00 88.31 153 GLY A O 1
ATOM 1215 N N . ASN A 1 154 ? -9.164 5.945 10.785 1.00 85.88 154 ASN A N 1
ATOM 1216 C CA . ASN A 1 154 ? -8.472 5.468 9.581 1.00 85.88 154 ASN A CA 1
ATOM 1217 C C . ASN A 1 154 ? -6.996 5.239 9.933 1.00 85.88 154 ASN A C 1
ATOM 1219 O O . ASN A 1 154 ? -6.468 4.170 9.682 1.00 85.88 154 ASN A O 1
ATOM 1223 N N . TYR A 1 155 ? -6.380 6.178 10.653 1.00 86.12 155 TYR A N 1
ATOM 1224 C CA . TYR A 1 155 ? -5.071 6.020 11.282 1.00 86.12 155 TYR A CA 1
ATOM 1225 C C . TYR A 1 155 ? -5.125 6.322 12.785 1.00 86.12 155 TYR A C 1
ATOM 1227 O O . TYR A 1 155 ? -5.792 7.261 13.222 1.00 86.12 155 TYR A O 1
ATOM 1235 N N . VAL A 1 156 ? -4.383 5.561 13.588 1.00 89.25 156 VAL A N 1
ATOM 1236 C CA . VAL A 1 156 ? -4.223 5.797 15.030 1.00 89.25 156 VAL A CA 1
ATOM 1237 C C . VAL A 1 156 ? -2.739 5.825 15.363 1.00 89.25 156 VAL A C 1
ATOM 1239 O O . VAL A 1 156 ? -2.045 4.874 15.046 1.00 89.25 156 VAL A O 1
ATOM 1242 N N . ALA A 1 157 ? -2.238 6.864 16.024 1.00 89.25 157 ALA A N 1
ATOM 1243 C CA . ALA A 1 157 ? -0.821 6.956 16.375 1.00 89.25 157 ALA A CA 1
ATOM 1244 C C . ALA A 1 157 ? -0.385 5.886 17.404 1.00 89.25 157 ALA A C 1
ATOM 1246 O O . ALA A 1 157 ? -1.156 5.483 18.281 1.00 89.25 157 ALA A O 1
ATOM 1247 N N . ASP A 1 158 ? 0.866 5.433 17.325 1.00 89.19 158 ASP A N 1
ATOM 1248 C CA . ASP A 1 158 ? 1.427 4.362 18.168 1.00 89.19 158 ASP A CA 1
ATOM 1249 C C . ASP A 1 158 ? 1.457 4.742 19.662 1.00 89.19 158 ASP A C 1
ATOM 1251 O O . ASP A 1 158 ? 1.280 3.902 20.554 1.00 89.19 158 ASP A O 1
ATOM 1255 N N . GLU A 1 159 ? 1.594 6.032 19.951 1.00 87.69 159 GLU A N 1
ATOM 1256 C CA . GLU A 1 159 ? 1.528 6.618 21.285 1.00 87.69 159 GLU A CA 1
ATOM 1257 C C . GLU A 1 159 ? 0.142 6.425 21.915 1.00 87.69 159 GLU A C 1
ATOM 1259 O O . GLU A 1 159 ? 0.049 6.164 23.114 1.00 87.69 159 GLU A O 1
ATOM 1264 N N . VAL A 1 160 ? -0.939 6.467 21.122 1.00 87.12 160 VAL A N 1
ATOM 1265 C CA . VAL A 1 160 ? -2.308 6.205 21.606 1.00 87.12 160 VAL A CA 1
ATOM 1266 C C . VAL A 1 160 ? -2.403 4.774 22.133 1.00 87.12 160 VAL A C 1
ATOM 1268 O O . VAL A 1 160 ? -2.857 4.554 23.258 1.00 87.12 160 VAL A O 1
ATOM 1271 N N . PHE A 1 161 ? -1.921 3.792 21.364 1.00 86.12 161 PHE A N 1
ATOM 1272 C CA . PHE A 1 161 ? -1.903 2.392 21.797 1.00 86.12 161 PHE A CA 1
ATOM 1273 C C . PHE A 1 161 ? -1.033 2.180 23.042 1.00 86.12 161 PHE A C 1
ATOM 1275 O O . PHE A 1 161 ? -1.390 1.393 23.924 1.00 86.12 161 PHE A O 1
ATOM 1282 N N . SER A 1 162 ? 0.091 2.892 23.122 1.00 82.31 162 SER A N 1
ATOM 1283 C CA . SER A 1 162 ? 1.052 2.796 24.223 1.00 82.31 162 SER A CA 1
ATOM 1284 C C . SER A 1 162 ? 0.480 3.353 25.531 1.00 82.31 162 SER A C 1
ATOM 1286 O O . SER A 1 162 ? 0.541 2.681 26.562 1.00 82.31 162 SER A O 1
ATOM 1288 N N . VAL A 1 163 ? -0.171 4.523 25.483 1.00 78.75 163 VAL A N 1
ATOM 1289 C CA . VAL A 1 163 ? -0.876 5.125 26.631 1.00 78.75 163 VAL A CA 1
ATOM 1290 C C . VAL A 1 163 ? -1.985 4.207 27.140 1.00 78.75 163 VAL A C 1
ATOM 1292 O O . VAL A 1 163 ? -2.164 4.054 28.349 1.00 78.75 163 VAL A O 1
ATOM 1295 N N . LEU A 1 164 ? -2.718 3.561 26.233 1.00 77.38 164 LEU A N 1
ATOM 1296 C CA . LEU A 1 164 ? -3.793 2.649 26.610 1.00 77.38 164 LEU A CA 1
ATOM 1297 C C . LEU A 1 164 ? -3.283 1.352 27.222 1.00 77.38 164 LEU A C 1
ATOM 1299 O O . LEU A 1 164 ? -3.913 0.841 28.133 1.00 77.38 164 LEU A O 1
ATOM 1303 N N . LYS A 1 165 ? -2.124 0.832 26.810 1.00 70.25 165 LYS A N 1
ATOM 1304 C CA . LYS A 1 165 ? -1.519 -0.330 27.481 1.00 70.25 165 LYS A CA 1
ATOM 1305 C C . LYS A 1 165 ? -1.150 -0.024 28.940 1.00 70.25 165 LYS A C 1
ATOM 1307 O O . LYS A 1 165 ? -1.237 -0.911 29.785 1.00 70.25 165 LYS A O 1
ATOM 1312 N N . ALA A 1 166 ? -0.769 1.220 29.236 1.00 61.47 166 ALA A N 1
ATOM 1313 C CA . ALA A 1 166 ? -0.453 1.675 30.591 1.00 61.47 166 ALA A CA 1
ATOM 1314 C C . ALA A 1 166 ? -1.700 1.903 31.472 1.00 61.47 166 ALA A C 1
ATOM 1316 O O . ALA A 1 166 ? -1.578 2.023 32.690 1.00 61.47 166 ALA A O 1
ATOM 1317 N N . ARG A 1 167 ? -2.904 1.953 30.886 1.00 64.12 167 ARG A N 1
ATOM 1318 C CA . ARG A 1 167 ? -4.167 2.173 31.600 1.00 64.12 167 ARG A CA 1
ATOM 1319 C C . ARG A 1 167 ? -5.031 0.912 31.520 1.00 64.12 167 ARG A C 1
ATOM 1321 O O . ARG A 1 167 ? -5.336 0.433 30.440 1.00 64.12 167 ARG A O 1
ATOM 1328 N N . ARG A 1 168 ? -5.518 0.388 32.649 1.00 55.22 168 ARG A N 1
ATOM 1329 C CA . ARG A 1 168 ? -6.600 -0.621 32.648 1.00 55.22 168 ARG A CA 1
ATOM 1330 C C . ARG A 1 168 ? -7.937 0.053 32.314 1.00 55.22 168 ARG A C 1
ATOM 1332 O O . ARG A 1 168 ? -8.796 0.184 33.178 1.00 55.22 168 ARG A O 1
ATOM 1339 N N . SER A 1 169 ? -8.076 0.584 31.102 1.00 58.50 169 SER A N 1
ATOM 1340 C CA . SER A 1 169 ? -9.235 1.380 30.701 1.00 58.50 169 SER A CA 1
ATOM 1341 C C . SER A 1 169 ? -10.213 0.576 29.843 1.00 58.50 169 SER A C 1
ATOM 1343 O O . SER A 1 169 ? -9.829 -0.283 29.051 1.00 58.50 169 SER A O 1
ATOM 1345 N N . ALA A 1 170 ? -11.504 0.889 29.972 1.00 65.44 170 ALA A N 1
ATOM 1346 C CA . ALA A 1 170 ? -12.583 0.351 29.143 1.00 65.44 170 ALA A CA 1
ATOM 1347 C C . ALA A 1 170 ? -12.616 1.000 27.740 1.00 65.44 170 ALA A C 1
ATOM 1349 O O . ALA A 1 170 ? -13.670 1.379 27.233 1.00 65.44 170 ALA A O 1
ATOM 1350 N N . VAL A 1 171 ? -11.439 1.200 27.138 1.00 76.19 171 VAL A N 1
ATOM 1351 C CA . VAL A 1 171 ? -11.276 1.878 25.850 1.00 76.19 171 VAL A CA 1
ATOM 1352 C C . VAL A 1 171 ? -10.910 0.850 24.789 1.00 76.19 171 VAL A C 1
ATOM 1354 O O . VAL A 1 171 ? -9.924 0.125 24.926 1.00 76.19 171 VAL A O 1
ATOM 1357 N N . SER A 1 172 ? -11.710 0.783 23.731 1.00 86.62 172 SER A N 1
ATOM 1358 C CA . SER A 1 172 ? -11.461 -0.047 22.550 1.00 86.62 172 SER A CA 1
ATOM 1359 C C . SER A 1 172 ? -10.931 0.844 21.438 1.00 86.62 172 SER A C 1
ATOM 1361 O O . SER A 1 172 ? -11.494 1.907 21.201 1.00 86.62 172 SER A O 1
ATOM 1363 N N . VAL A 1 173 ? -9.858 0.443 20.757 1.00 90.44 173 VAL A N 1
ATOM 1364 C CA . VAL A 1 173 ? -9.267 1.250 19.677 1.00 90.44 173 VAL A CA 1
ATOM 1365 C C . VAL A 1 173 ? -9.005 0.395 18.459 1.00 90.44 173 VAL A C 1
ATOM 1367 O O . VAL A 1 173 ? -8.415 -0.678 18.598 1.00 90.44 173 VAL A O 1
ATOM 1370 N N . PHE A 1 174 ? -9.411 0.899 17.297 1.00 92.94 174 PHE A N 1
ATOM 1371 C CA . PHE A 1 174 ? -9.249 0.273 15.992 1.00 92.94 174 PHE A CA 1
ATOM 1372 C C . PHE A 1 174 ? -8.590 1.256 15.019 1.00 92.94 174 PHE A C 1
ATOM 1374 O O . PHE A 1 174 ? -9.104 2.346 14.783 1.00 92.94 174 PHE A O 1
ATOM 1381 N N . ASP A 1 175 ? -7.453 0.849 14.463 1.00 91.81 175 ASP A N 1
ATOM 1382 C CA . ASP A 1 175 ? -6.786 1.474 13.323 1.00 91.81 175 ASP A CA 1
ATOM 1383 C C . ASP A 1 175 ? -7.195 0.700 12.073 1.00 91.81 175 ASP A C 1
ATOM 1385 O O . ASP A 1 175 ? -6.786 -0.450 11.881 1.00 91.81 175 ASP A O 1
ATOM 1389 N N . LEU A 1 176 ? -8.069 1.302 11.273 1.00 89.44 176 LEU A N 1
ATOM 1390 C CA . LEU A 1 176 ? -8.686 0.646 10.129 1.00 89.44 176 LEU A CA 1
ATOM 1391 C C . LEU A 1 176 ? -7.683 0.436 8.987 1.00 89.44 176 LEU A C 1
ATOM 1393 O O . LEU A 1 176 ? -7.659 -0.647 8.404 1.00 89.44 176 LEU A O 1
ATOM 1397 N N . ARG A 1 177 ? -6.800 1.410 8.728 1.00 84.25 177 ARG A N 1
ATOM 1398 C CA . ARG A 1 177 ? -5.762 1.355 7.682 1.00 84.25 177 ARG A CA 1
ATOM 1399 C C . ARG A 1 177 ? -4.756 0.245 7.930 1.00 84.25 177 ARG A C 1
ATOM 1401 O O . ARG A 1 177 ? -4.465 -0.554 7.045 1.00 84.25 177 ARG A O 1
ATOM 1408 N N . ARG A 1 178 ? -4.219 0.175 9.148 1.00 87.19 178 ARG A N 1
ATOM 1409 C CA . ARG A 1 178 ? -3.209 -0.825 9.526 1.00 87.19 178 ARG A CA 1
ATOM 1410 C C . ARG A 1 178 ? -3.841 -2.137 9.994 1.00 87.19 178 ARG A C 1
ATOM 1412 O O . ARG A 1 178 ? -3.116 -3.102 10.236 1.00 87.19 178 ARG A O 1
ATOM 1419 N N . GLN A 1 179 ? -5.170 -2.170 10.125 1.00 90.06 179 GLN A N 1
ATOM 1420 C CA . GLN A 1 179 ? -5.946 -3.255 10.727 1.00 90.06 179 GLN A CA 1
ATOM 1421 C C . GLN A 1 179 ? -5.353 -3.671 12.081 1.00 90.06 179 GLN A C 1
ATOM 1423 O O . GLN A 1 179 ? -5.121 -4.851 12.360 1.00 90.06 179 GLN A O 1
ATOM 1428 N N . LEU A 1 180 ? -5.075 -2.681 12.933 1.00 92.38 180 LEU A N 1
ATOM 1429 C CA . LEU A 1 180 ? -4.535 -2.881 14.279 1.00 92.38 180 LEU A CA 1
ATOM 1430 C C . LEU A 1 180 ? -5.588 -2.549 15.328 1.00 92.38 180 LEU A C 1
ATOM 1432 O O . LEU A 1 180 ? -6.390 -1.640 15.145 1.00 92.38 180 LEU A O 1
ATOM 1436 N N . TYR A 1 181 ? -5.590 -3.271 16.445 1.00 92.69 181 TYR A N 1
ATOM 1437 C CA . TYR A 1 181 ? -6.487 -2.953 17.554 1.00 92.69 181 TYR A CA 1
ATOM 1438 C C . TYR A 1 181 ? -5.813 -3.065 18.919 1.00 92.69 181 TYR A C 1
ATOM 1440 O O . TYR A 1 181 ? -4.856 -3.821 19.113 1.00 92.69 181 TYR A O 1
ATOM 1448 N N . HIS A 1 182 ? -6.345 -2.326 19.889 1.00 89.44 182 HIS A N 1
ATOM 1449 C CA . HIS A 1 182 ? -5.909 -2.400 21.277 1.00 89.44 182 HIS A CA 1
ATOM 1450 C C . HIS A 1 182 ? -6.530 -3.629 21.965 1.00 89.44 182 HIS A C 1
ATOM 1452 O O . HIS A 1 182 ? -7.742 -3.701 22.177 1.00 89.44 182 HIS A O 1
ATOM 1458 N N . LYS A 1 183 ? -5.702 -4.616 22.329 1.00 84.75 183 LYS A N 1
ATOM 1459 C CA . LYS A 1 183 ? -6.152 -5.828 23.031 1.00 84.75 183 LYS A CA 1
ATOM 1460 C C . LYS A 1 183 ? -6.328 -5.544 24.530 1.00 84.75 183 LYS A C 1
ATOM 1462 O O . LYS A 1 183 ? -5.355 -5.576 25.274 1.00 84.75 183 LYS A O 1
ATOM 1467 N N . ASN A 1 184 ? -7.573 -5.343 24.960 1.00 82.81 184 ASN A N 1
ATOM 1468 C CA . ASN A 1 184 ? -7.963 -5.042 26.351 1.00 82.81 184 ASN A CA 1
ATOM 1469 C C . ASN A 1 184 ? -8.758 -6.161 27.058 1.00 82.81 184 ASN A C 1
ATOM 1471 O O . ASN A 1 184 ? -9.186 -5.977 28.191 1.00 82.81 184 ASN A O 1
ATOM 1475 N N . GLY A 1 185 ? -9.005 -7.301 26.403 1.00 80.06 185 GLY A N 1
ATOM 1476 C CA . GLY A 1 185 ? -9.797 -8.403 26.975 1.00 80.06 185 GLY A CA 1
ATOM 1477 C C . GLY A 1 185 ? -11.306 -8.138 27.086 1.00 80.06 185 GLY A C 1
ATOM 1478 O O . GLY A 1 185 ? -12.025 -9.008 27.562 1.00 80.06 185 GLY A O 1
ATOM 1479 N N . SER A 1 186 ? -11.796 -6.981 26.630 1.00 83.69 186 SER A N 1
ATOM 1480 C CA . SER A 1 186 ? -13.225 -6.657 26.630 1.00 83.69 186 SER A CA 1
ATOM 1481 C C . SER A 1 186 ? -13.984 -7.491 25.595 1.00 83.69 186 SER A C 1
ATOM 1483 O O . SER A 1 186 ? -13.580 -7.579 24.429 1.00 83.69 186 SER A O 1
ATOM 1485 N N . GLU A 1 187 ? -15.110 -8.068 26.019 1.00 87.50 187 GLU A N 1
ATOM 1486 C CA . GLU A 1 187 ? -16.048 -8.784 25.147 1.00 87.50 187 GLU A CA 1
ATOM 1487 C C . GLU A 1 187 ? -16.554 -7.871 24.023 1.00 87.50 187 GLU A C 1
ATOM 1489 O O . GLU A 1 187 ? -16.533 -8.260 22.859 1.00 87.50 187 GLU A O 1
ATOM 1494 N N . LEU A 1 188 ? -16.871 -6.610 24.339 1.00 87.75 188 LEU A N 1
ATOM 1495 C CA . LEU A 1 188 ? -17.291 -5.617 23.350 1.00 87.75 188 LEU A CA 1
ATOM 1496 C C . LEU A 1 188 ? -16.221 -5.413 22.265 1.00 87.75 188 LEU A C 1
ATOM 1498 O O . LEU A 1 188 ? -16.540 -5.444 21.081 1.00 87.75 188 LEU A O 1
ATOM 1502 N N . THR A 1 189 ? -14.941 -5.285 22.634 1.00 90.06 189 THR A N 1
ATOM 1503 C CA . THR A 1 189 ? -13.843 -5.198 21.650 1.00 90.06 189 THR A CA 1
ATOM 1504 C C . THR A 1 189 ? -13.813 -6.424 20.741 1.00 90.06 189 THR A C 1
ATOM 1506 O O . THR A 1 189 ? -13.583 -6.308 19.536 1.00 90.06 189 THR A O 1
ATOM 1509 N N . HIS A 1 190 ? -14.020 -7.613 21.314 1.00 90.62 190 HIS A N 1
ATOM 1510 C CA . HIS A 1 190 ? -14.029 -8.859 20.561 1.00 90.62 190 HIS A CA 1
ATOM 1511 C C . HIS A 1 190 ? -15.189 -8.907 19.559 1.00 90.62 190 HIS A C 1
ATOM 1513 O O . HIS A 1 190 ? -14.978 -9.274 18.402 1.00 90.62 190 HIS A O 1
ATOM 1519 N N . GLU A 1 191 ? -16.381 -8.488 19.975 1.00 92.94 191 GLU A N 1
ATOM 1520 C CA . GLU A 1 191 ? -17.573 -8.443 19.131 1.00 92.94 191 GLU A CA 1
ATOM 1521 C C . GLU A 1 191 ? -17.461 -7.423 18.001 1.00 92.94 191 GLU A C 1
ATOM 1523 O O . GLU A 1 191 ? -17.728 -7.772 16.853 1.00 92.94 191 GLU A O 1
ATOM 1528 N N . LEU A 1 192 ? -17.000 -6.199 18.286 1.00 92.88 192 LEU A N 1
ATOM 1529 C CA . LEU A 1 192 ? -16.795 -5.168 17.261 1.00 92.88 192 LEU A CA 1
ATOM 1530 C C . LEU A 1 192 ? -15.777 -5.633 16.216 1.00 92.88 192 LEU A C 1
ATOM 1532 O O . LEU A 1 192 ? -16.036 -5.549 15.017 1.00 92.88 192 LEU A O 1
ATOM 1536 N N . LYS A 1 193 ? -14.657 -6.218 16.665 1.00 93.50 193 LYS A N 1
ATOM 1537 C CA . LYS A 1 193 ? -13.651 -6.820 15.779 1.00 93.50 193 LYS A CA 1
ATOM 1538 C C . LYS A 1 193 ? -14.260 -7.892 14.873 1.00 93.50 193 LYS A C 1
ATOM 1540 O O . LYS A 1 193 ? -13.908 -7.974 13.700 1.00 93.50 193 LYS A O 1
ATOM 1545 N N . TRP A 1 194 ? -15.117 -8.754 15.422 1.00 93.62 194 TRP A N 1
ATOM 1546 C CA . TRP A 1 194 ? -15.746 -9.832 14.658 1.00 93.62 194 TRP A CA 1
ATOM 1547 C C . TRP A 1 194 ? -16.759 -9.279 13.658 1.00 93.62 194 TRP A C 1
ATOM 1549 O O . TRP A 1 194 ? -16.770 -9.692 12.502 1.00 93.62 194 TRP A O 1
ATOM 1559 N N . ARG A 1 195 ? -17.548 -8.290 14.079 1.00 93.75 195 ARG A N 1
ATOM 1560 C CA . ARG A 1 195 ? -18.541 -7.615 13.248 1.00 93.75 195 ARG A CA 1
ATOM 1561 C C . ARG A 1 195 ? -17.906 -6.916 12.051 1.00 93.75 195 ARG A C 1
ATOM 1563 O O . ARG A 1 195 ? -18.386 -7.094 10.937 1.00 93.75 195 ARG A O 1
ATOM 1570 N N . MET A 1 196 ? -16.779 -6.227 12.247 1.00 93.38 196 MET A N 1
ATOM 1571 C CA . MET A 1 196 ? -16.062 -5.527 11.174 1.00 93.38 196 MET A CA 1
ATOM 1572 C C . MET A 1 196 ? -15.552 -6.445 10.046 1.00 93.38 196 MET A C 1
ATOM 1574 O O . MET A 1 196 ? -15.276 -5.959 8.949 1.00 93.38 196 MET A O 1
ATOM 1578 N N . ARG A 1 197 ? -15.499 -7.773 10.248 1.00 92.69 197 ARG A N 1
ATOM 1579 C CA . ARG A 1 197 ? -15.162 -8.734 9.179 1.00 92.69 197 ARG A CA 1
ATOM 1580 C C . ARG A 1 197 ? -16.132 -8.683 8.004 1.00 92.69 197 ARG A C 1
ATOM 1582 O O . ARG A 1 197 ? -15.731 -9.001 6.890 1.00 92.69 197 ARG A O 1
ATOM 1589 N N . ARG A 1 198 ? -17.381 -8.258 8.232 1.00 91.44 198 ARG A N 1
ATOM 1590 C CA . ARG A 1 198 ? -18.381 -8.086 7.166 1.00 91.44 198 ARG A CA 1
ATOM 1591 C C . ARG A 1 198 ? -17.987 -7.025 6.132 1.00 91.44 198 ARG A C 1
ATOM 1593 O O . ARG A 1 198 ? -18.489 -7.073 5.020 1.00 91.44 198 ARG A O 1
ATOM 1600 N N . PHE A 1 199 ? -17.079 -6.119 6.502 1.00 88.31 199 PHE A N 1
ATOM 1601 C CA . PHE A 1 199 ? -16.508 -5.077 5.644 1.00 88.31 199 PHE A CA 1
ATOM 1602 C C . PHE A 1 199 ? -15.109 -5.453 5.121 1.00 88.31 199 PHE A C 1
ATOM 1604 O O . PHE A 1 199 ? -14.359 -4.595 4.671 1.00 88.31 199 PHE A O 1
ATOM 1611 N N . GLY A 1 200 ? -14.698 -6.722 5.246 1.00 85.12 200 GLY A N 1
ATOM 1612 C CA . GLY A 1 200 ? -13.369 -7.185 4.826 1.00 85.12 200 GLY A CA 1
ATOM 1613 C C . GLY A 1 200 ? -12.214 -6.780 5.754 1.00 85.12 200 GLY A C 1
ATOM 1614 O O . GLY A 1 200 ? -11.053 -7.021 5.429 1.00 85.12 200 GLY A O 1
ATOM 1615 N N . LEU A 1 201 ? -12.503 -6.197 6.922 1.00 89.25 201 LEU A N 1
ATOM 1616 C CA . LEU A 1 201 ? -11.491 -5.729 7.873 1.00 89.25 201 LEU A CA 1
ATOM 1617 C C . LEU A 1 201 ? -11.133 -6.827 8.887 1.00 89.25 201 LEU A C 1
ATOM 1619 O O . LEU A 1 201 ? -11.999 -7.354 9.592 1.00 89.25 201 LEU A O 1
ATOM 1623 N N . VAL A 1 202 ? -9.845 -7.169 8.995 1.00 90.12 202 VAL A N 1
ATOM 1624 C CA . VAL A 1 202 ? -9.348 -8.246 9.866 1.00 90.12 202 VAL A CA 1
ATOM 1625 C C . VAL A 1 202 ? -8.223 -7.750 10.771 1.00 90.1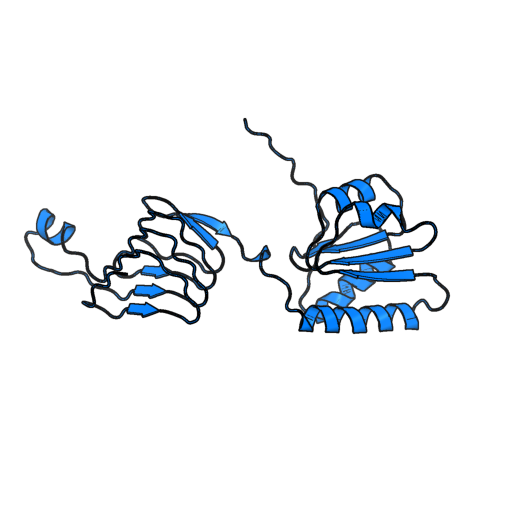2 202 VAL A C 1
ATOM 1627 O O . VAL A 1 202 ? -7.053 -7.703 10.402 1.00 90.12 202 VAL A O 1
ATOM 1630 N N . PHE A 1 203 ? -8.567 -7.456 12.024 1.00 92.00 203 PHE A N 1
ATOM 1631 C CA . PHE A 1 203 ? -7.626 -6.816 12.939 1.00 92.00 203 PHE A CA 1
ATOM 1632 C C . PHE A 1 203 ? -6.650 -7.775 13.617 1.00 92.00 203 PHE A C 1
ATOM 1634 O O . PHE A 1 203 ? -7.031 -8.828 14.143 1.00 92.00 203 PHE A O 1
ATOM 1641 N N . LYS A 1 204 ? -5.397 -7.330 13.714 1.00 92.62 204 LYS A N 1
ATOM 1642 C CA . LYS A 1 204 ? -4.336 -7.934 14.524 1.00 92.62 204 LYS A CA 1
ATOM 1643 C C . LYS A 1 204 ? -4.079 -7.081 15.770 1.00 92.62 204 LYS A C 1
ATOM 1645 O O . LYS A 1 204 ? -4.218 -5.860 15.717 1.00 92.62 204 LYS A O 1
ATOM 1650 N N . PRO A 1 205 ? -3.735 -7.691 16.915 1.00 91.44 205 PRO A N 1
ATOM 1651 C CA . PRO A 1 205 ? -3.431 -6.921 18.112 1.00 91.44 205 PRO A CA 1
ATOM 1652 C C . PRO A 1 205 ? -2.210 -6.036 17.859 1.00 91.44 205 PRO A C 1
ATOM 1654 O O . PRO A 1 205 ? -1.213 -6.494 17.299 1.00 91.44 205 PRO A O 1
ATOM 1657 N N . TYR A 1 206 ? -2.291 -4.776 18.281 1.00 89.38 206 TYR A N 1
ATOM 1658 C CA . TYR A 1 206 ? -1.157 -3.868 18.232 1.00 89.38 206 TYR A CA 1
ATOM 1659 C C . TYR A 1 206 ? -0.012 -4.421 19.089 1.00 89.38 206 TYR A C 1
ATOM 1661 O O . TYR A 1 206 ? -0.183 -4.697 20.280 1.00 89.38 206 TYR A O 1
ATOM 1669 N N . SER A 1 207 ? 1.160 -4.558 18.476 1.00 83.19 207 SER A N 1
ATOM 1670 C CA . SER A 1 207 ? 2.421 -4.802 19.163 1.00 83.19 207 SER A CA 1
ATOM 1671 C C . SER A 1 207 ? 3.320 -3.607 18.882 1.00 83.19 207 SER A C 1
ATOM 1673 O O . SER A 1 207 ? 3.533 -3.314 17.703 1.00 83.19 207 SER A O 1
ATOM 1675 N N . PRO A 1 208 ? 3.876 -2.939 19.909 1.00 75.31 208 PRO A N 1
ATOM 1676 C CA . PRO A 1 208 ? 4.921 -1.957 19.680 1.00 75.31 208 PRO A CA 1
ATOM 1677 C C . PRO A 1 208 ? 6.021 -2.628 18.861 1.00 75.31 208 PRO A C 1
ATOM 1679 O O . PRO A 1 208 ? 6.477 -3.720 19.219 1.00 75.31 208 PRO A O 1
ATOM 1682 N N . LYS A 1 209 ? 6.439 -2.010 17.755 1.00 63.72 209 LYS A N 1
ATOM 1683 C CA . LYS A 1 209 ? 7.735 -2.373 17.188 1.00 63.72 209 LYS A CA 1
ATOM 1684 C C . LYS A 1 209 ? 8.761 -2.046 18.267 1.00 63.72 209 LYS A C 1
ATOM 1686 O O . LYS A 1 209 ? 8.744 -0.940 18.805 1.00 63.72 209 LYS A O 1
ATOM 1691 N N . ALA A 1 210 ? 9.629 -2.999 18.603 1.00 43.78 210 ALA A N 1
ATOM 1692 C CA . ALA A 1 210 ? 10.887 -2.637 19.232 1.00 43.78 210 ALA A CA 1
ATOM 1693 C C . ALA A 1 210 ? 11.550 -1.684 18.238 1.00 43.78 210 ALA A C 1
ATOM 1695 O O . ALA A 1 210 ? 11.961 -2.110 17.159 1.00 43.78 210 ALA A O 1
ATOM 1696 N N . PHE A 1 211 ? 11.523 -0.385 18.524 1.00 39.62 211 PHE A N 1
ATOM 1697 C CA . PHE A 1 211 ? 12.334 0.562 17.788 1.00 39.62 211 PHE A CA 1
ATOM 1698 C C . PHE A 1 211 ? 13.775 0.153 18.074 1.00 39.62 211 PHE A C 1
ATOM 1700 O O . PHE A 1 211 ? 14.346 0.500 19.104 1.00 39.62 211 PHE A O 1
ATOM 1707 N N . GLY A 1 212 ? 14.333 -0.665 17.183 1.00 34.22 212 GLY A N 1
ATOM 1708 C CA . GLY A 1 212 ? 15.764 -0.751 17.011 1.00 34.22 212 GLY A CA 1
ATOM 1709 C C . GLY A 1 212 ? 16.201 0.627 16.553 1.00 34.22 212 GLY A C 1
ATOM 1710 O O . GLY A 1 212 ? 16.155 0.932 15.366 1.00 34.22 212 GLY A O 1
ATOM 1711 N N . LEU A 1 213 ? 16.567 1.473 17.512 1.00 35.59 213 LEU A N 1
ATOM 1712 C CA . LEU A 1 213 ? 17.550 2.517 17.290 1.00 35.59 213 LEU A CA 1
ATOM 1713 C C . LEU A 1 213 ? 18.853 1.788 16.942 1.00 35.59 213 LEU A C 1
ATOM 1715 O O . LEU A 1 213 ? 19.689 1.539 17.804 1.00 35.59 213 LEU A O 1
ATOM 1719 N N . THR A 1 214 ? 18.981 1.335 15.699 1.00 31.47 214 THR A N 1
ATOM 1720 C CA . THR A 1 214 ? 20.300 1.118 15.115 1.00 31.47 214 THR A CA 1
ATOM 1721 C C . THR A 1 214 ? 20.777 2.482 14.654 1.00 31.47 214 THR A C 1
ATOM 1723 O O . THR A 1 214 ? 20.096 3.126 13.854 1.00 31.47 214 THR A O 1
ATOM 1726 N N . ALA A 1 215 ? 21.868 2.890 15.299 1.00 32.31 215 ALA A N 1
ATOM 1727 C CA . ALA A 1 215 ? 22.616 4.131 15.167 1.00 32.31 215 ALA A CA 1
ATOM 1728 C C . ALA A 1 215 ? 22.877 4.576 13.723 1.00 32.31 215 ALA A C 1
ATOM 1730 O O . ALA A 1 215 ? 22.977 3.695 12.838 1.00 32.31 215 ALA A O 1
#

Mean predicted aligned error: 10.24 Å

Foldseek 3Di:
DAEDVPDAEAAEAQEAAAQEHEEQWDQPCCCVPVVDSDIDGAYEAEYHCEYHDAQEYEYHNEYEAHCEYEDHNEYDPYYHHHQFYWYDVPIDTPGGNQLVDQDDVVLLVVLVVVLVVVCCVPPVPAQEEEDEDQEADDVVVVPDDDHQYEYEYCYYDPVNLVVVVVDLGSYWYANQSNLEIRPNVDPSNVVSQVVCVVSVRHHDYDDDDPPPPPD

Nearest PDB structures (foldseek):
  3nz2-assembly1_C  TM=8.633E-01  e=6.499E-07  Vibrio cholerae O1 biovar El Tor str. N16961
  4egg-assembly1_A  TM=8.904E-01  e=1.058E-06  Staphylococcus aureus subsp. aureus COL
  5u2k-assembly1_A  TM=8.907E-01  e=1.463E-06  Staphylococcus aureus subsp. aureus COL
  3srt-assembly2_B  TM=8.184E-01  e=3.121E-06  Clostridioides difficile 630
  3jqy-assembly1_A  TM=5.934E-01  e=1.377E-04  Escherichia coli

Solvent-accessible surface area (backbone atoms only — not comparable to full-atom values): 11675 Å² total; per-residue (Å²): 106,50,74,48,74,85,25,61,74,46,75,40,58,78,51,46,74,34,60,32,37,38,35,9,53,50,46,66,65,39,38,74,74,66,75,35,93,58,70,50,63,25,43,31,39,37,28,38,47,17,35,39,34,49,48,23,37,36,37,42,58,24,42,38,24,30,53,15,38,38,39,58,58,13,33,35,79,58,66,42,66,54,26,24,37,23,38,39,81,70,42,41,81,76,45,79,44,63,60,70,48,75,64,54,67,68,59,53,52,52,52,48,55,54,50,53,52,48,47,51,72,76,40,73,88,57,67,67,47,80,45,79,41,68,66,42,55,58,75,67,66,78,78,68,79,94,60,36,35,37,42,41,15,41,38,55,43,70,63,40,55,52,56,48,73,77,39,99,56,72,53,33,40,37,19,61,27,69,27,28,26,54,83,70,88,47,66,65,52,52,49,54,53,58,58,42,42,83,76,77,44,71,70,42,69,67,67,84,73,80,78,76,82,73,128

pLDDT: mean 86.91, std 13.42, range [31.47, 98.75]

Radius of gyration: 24.23 Å; Cα contacts (8 Å, |Δi|>4): 457; chains: 1; bounding box: 59×27×67 Å

Sequence (215 aa):
MFVDCTSPVRIGREVITSFTNIYTHEMNYAWVTEGRIRRKSGPVIVGNRASLAPGIHIGANVSIGEHSIIGSGSVVLKDIAPYVLAAGVPCREIRSIRNEFLVEQDILDEVRRDLEDFVHKKYPKRRIQLLFKESIWPPVLSEHRGTELILVGNYVADEVFSVLKARRSAVSVFDLRRQLYHKNGSELTHELKWRMRRFGLVFKPYSPKAFGLTA

Secondary structure (DSSP, 8-state):
-EE--SS-EEE-TT-EESS-EE--EE-HHHHHHH-----EE--EEE-TT-EE-TT-EE-TT-EEPTT-EEPTT-EE-S-B-TTEEEEETTEEEEEE-GGGSPPPHHHHHHHHHHHHHHHHHH-TTS-EEEEEEEEE-GGGGTS--SSEEEEEEEEE-HHHHHHHHTS--SEEEEETTTTEE-----HHHHHHHHHGGGGT---EE----------